Protein AF-A0A1G6P995-F1 (afdb_monomer_lite)

pLDDT: mean 89.42, std 6.7, range [61.06, 97.0]

Secondary structure (DSSP, 8-state):
---HHHHHHHHHHHHHHHHHHHTT--GGGS--HHHHH-HHHHTT--HHHHHHHHHHHHHHHHHTGGG------SS---HHHHHHHHHHHHHHHS--PPEEES-GGGSPPS-TTS-HHHHHHHHHHHHHHHHHHTT--EEE--PPPGGGTTSPP-GGGGTT-HHHHHH-SEEEEEEETT-S--TT--HHHHHHHHHHHHHHHHHHHHTT--EEEEEEEEEESSS----EEEEEETTTTEE-

Structure (mmCIF, N/CA/C/O backbone):
data_AF-A0A1G6P995-F1
#
_entry.id   AF-A0A1G6P995-F1
#
loop_
_atom_site.group_PDB
_atom_site.id
_atom_site.type_symbol
_atom_site.label_atom_id
_atom_site.label_alt_id
_atom_site.label_comp_id
_atom_site.label_asym_id
_atom_site.label_entity_id
_atom_site.label_seq_id
_atom_site.pdbx_PDB_ins_code
_atom_site.Cartn_x
_atom_site.Cartn_y
_atom_site.Cartn_z
_atom_site.occupancy
_atom_site.B_iso_or_equiv
_atom_site.auth_seq_id
_atom_site.auth_comp_id
_atom_site.auth_asym_id
_atom_site.auth_atom_id
_atom_site.pdbx_PDB_model_num
ATOM 1 N N . GLU A 1 1 ? 6.718 8.746 9.203 1.00 61.06 1 GLU A N 1
ATOM 2 C CA . GLU A 1 1 ? 5.346 8.238 9.382 1.00 61.06 1 GLU A CA 1
ATOM 3 C C . GLU A 1 1 ? 4.394 9.261 8.781 1.00 61.06 1 GLU A C 1
ATOM 5 O O . GLU A 1 1 ? 4.660 10.452 8.926 1.00 61.06 1 GLU A O 1
ATOM 10 N N . MET A 1 2 ? 3.395 8.824 8.014 1.00 76.12 2 MET A N 1
ATOM 11 C CA . MET A 1 2 ? 2.436 9.736 7.383 1.00 76.12 2 MET A CA 1
ATOM 12 C C . MET A 1 2 ? 1.332 10.106 8.371 1.00 76.12 2 MET A C 1
ATOM 14 O O . MET A 1 2 ? 0.812 9.235 9.062 1.00 76.12 2 MET A O 1
ATOM 18 N N . SER A 1 3 ? 0.939 11.380 8.396 1.00 85.06 3 SER A N 1
ATOM 19 C CA . SER A 1 3 ? -0.177 11.819 9.241 1.00 85.06 3 SER A CA 1
ATOM 20 C C . SER A 1 3 ? -1.543 11.471 8.635 1.00 85.06 3 SER A C 1
ATOM 22 O O . SER A 1 3 ? -1.685 11.287 7.425 1.00 85.06 3 SER A O 1
ATOM 24 N N . ARG A 1 4 ? -2.587 11.487 9.461 1.00 86.56 4 ARG A N 1
ATOM 25 C CA . ARG A 1 4 ? -3.998 11.348 9.106 1.00 86.56 4 ARG A CA 1
ATOM 26 C C . ARG A 1 4 ? -4.397 12.380 8.065 1.00 86.56 4 ARG A C 1
ATOM 28 O O . ARG A 1 4 ? -5.062 12.034 7.094 1.00 86.56 4 ARG A O 1
ATOM 35 N N . TYR A 1 5 ? -3.969 13.629 8.243 1.00 87.19 5 TYR A N 1
ATOM 36 C CA . TYR A 1 5 ? -4.224 14.693 7.274 1.00 87.19 5 TYR A CA 1
ATOM 37 C C . TYR A 1 5 ? -3.575 14.389 5.924 1.00 87.19 5 TYR A C 1
ATOM 39 O O . TYR A 1 5 ? -4.211 14.564 4.889 1.00 87.19 5 TYR A O 1
ATOM 47 N N . GLU A 1 6 ? -2.342 13.880 5.924 1.00 88.50 6 GLU A N 1
ATOM 48 C CA . GLU A 1 6 ? -1.651 13.495 4.693 1.00 88.50 6 GLU A CA 1
ATOM 49 C C . GLU A 1 6 ? -2.314 12.287 4.012 1.00 88.50 6 GLU A C 1
ATOM 51 O O . GLU A 1 6 ? -2.453 12.272 2.789 1.00 88.50 6 GLU A O 1
ATOM 56 N N . LEU A 1 7 ? -2.762 11.291 4.783 1.00 88.50 7 LEU A N 1
ATOM 57 C CA . LEU A 1 7 ? -3.510 10.142 4.265 1.00 88.50 7 LEU A CA 1
ATOM 58 C C . LEU A 1 7 ? -4.816 10.583 3.600 1.00 88.50 7 LEU A C 1
ATOM 60 O O . LEU A 1 7 ? -5.075 10.205 2.457 1.00 88.50 7 LEU A O 1
ATOM 64 N N . ILE A 1 8 ? -5.605 11.422 4.277 1.00 90.12 8 ILE A N 1
ATOM 65 C CA . ILE A 1 8 ? -6.860 11.958 3.734 1.00 90.12 8 ILE A CA 1
ATOM 66 C C . ILE A 1 8 ? -6.579 12.790 2.479 1.00 90.12 8 ILE A C 1
ATOM 68 O O . ILE A 1 8 ? -7.218 12.579 1.452 1.00 90.12 8 ILE A O 1
ATOM 72 N N . ALA A 1 9 ? -5.583 13.677 2.502 1.00 91.75 9 ALA A N 1
ATOM 73 C CA . ALA A 1 9 ? -5.242 14.496 1.341 1.00 91.75 9 ALA A CA 1
ATOM 74 C C . ALA A 1 9 ? -4.801 13.651 0.127 1.00 91.75 9 ALA A C 1
ATOM 76 O O . ALA A 1 9 ? -5.210 13.939 -1.002 1.00 91.75 9 ALA A O 1
ATOM 77 N N . LYS A 1 10 ? -4.056 12.553 0.335 1.00 92.06 10 LYS A N 1
ATOM 78 C CA . LYS A 1 10 ? -3.723 11.594 -0.737 1.00 92.06 10 LYS A CA 1
ATOM 79 C C . LYS A 1 10 ? -4.945 10.839 -1.255 1.00 92.06 10 LYS A C 1
ATOM 81 O O . LYS A 1 10 ? -5.025 10.609 -2.460 1.00 92.06 10 LYS A O 1
ATOM 86 N N . LEU A 1 11 ? -5.886 10.470 -0.384 1.00 91.19 11 LEU A N 1
ATOM 87 C CA . LEU A 1 11 ? -7.141 9.823 -0.783 1.00 91.19 11 LEU A CA 1
ATOM 88 C C . LEU A 1 11 ? -8.000 10.751 -1.646 1.00 91.19 11 LEU A C 1
ATOM 90 O O . LEU A 1 11 ? -8.443 10.341 -2.716 1.00 91.19 11 LEU A O 1
ATOM 94 N N . ILE A 1 12 ? -8.176 12.007 -1.229 1.00 92.88 12 ILE A N 1
ATOM 95 C CA . ILE A 1 12 ? -8.918 13.001 -2.013 1.00 92.88 12 ILE A CA 1
ATOM 96 C C . ILE A 1 12 ? -8.212 13.265 -3.345 1.00 92.88 12 ILE A C 1
ATOM 98 O O . ILE A 1 12 ? -8.854 13.213 -4.388 1.00 92.88 12 ILE A O 1
ATOM 102 N N . SER A 1 13 ? -6.890 13.454 -3.337 1.00 94.25 13 SER A N 1
ATOM 103 C CA . SER A 1 13 ? -6.076 13.592 -4.556 1.00 94.25 13 SER A CA 1
ATOM 104 C C . SER A 1 13 ? -6.327 12.445 -5.543 1.00 94.25 13 SER A C 1
ATOM 106 O O . SER A 1 13 ? -6.688 12.685 -6.699 1.00 94.25 13 SER A O 1
ATOM 108 N N . ARG A 1 14 ? -6.265 11.194 -5.067 1.00 94.25 14 ARG A N 1
ATOM 109 C CA . ARG A 1 14 ? -6.580 10.005 -5.867 1.00 94.25 14 ARG A CA 1
ATOM 110 C C . ARG A 1 14 ? -8.002 10.050 -6.421 1.00 94.25 14 ARG A C 1
ATOM 112 O O . ARG A 1 14 ? -8.177 9.844 -7.619 1.00 94.25 14 ARG A O 1
ATOM 119 N N . LYS A 1 15 ? -8.993 10.348 -5.576 1.00 93.31 15 LYS A N 1
ATOM 120 C CA . LYS A 1 15 ? -10.409 10.370 -5.965 1.00 93.31 15 LYS A CA 1
ATOM 121 C C . LYS A 1 15 ? -10.700 11.445 -7.012 1.00 93.31 15 LYS A C 1
ATOM 123 O O . LYS A 1 15 ? -11.454 11.183 -7.944 1.00 93.31 15 LYS A O 1
ATOM 128 N N . THR A 1 16 ? -10.044 12.608 -6.936 1.00 94.50 16 THR A N 1
ATOM 129 C CA . THR A 1 16 ? -10.171 13.637 -7.985 1.00 94.50 16 THR A CA 1
ATOM 130 C C . THR A 1 16 ? -9.665 13.130 -9.338 1.00 94.50 16 THR A C 1
ATOM 132 O O . THR A 1 16 ? -10.332 13.334 -10.348 1.00 94.5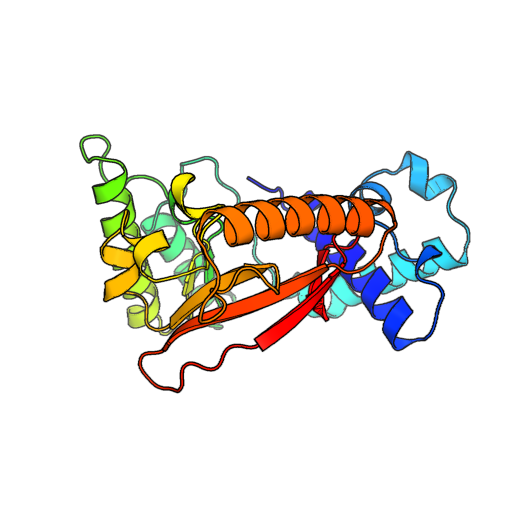0 16 THR A O 1
ATOM 135 N N . ALA A 1 17 ? -8.534 12.418 -9.370 1.00 93.44 17 ALA A N 1
ATOM 136 C CA . ALA A 1 17 ? -7.982 11.858 -10.604 1.00 93.44 17 ALA A CA 1
ATOM 137 C C . ALA A 1 17 ? -8.826 10.704 -11.160 1.00 93.44 17 ALA A C 1
ATOM 139 O O . ALA A 1 17 ? -9.097 10.669 -12.357 1.00 93.44 17 ALA A O 1
ATOM 140 N N . GLU A 1 18 ? -9.274 9.797 -10.292 1.00 93.25 18 GLU A N 1
ATOM 141 C CA . GLU A 1 18 ? -10.169 8.693 -10.646 1.00 93.25 18 GLU A CA 1
ATOM 142 C C . GLU A 1 18 ? -11.484 9.207 -11.240 1.00 93.25 18 GLU A C 1
ATOM 144 O O . GLU A 1 18 ? -11.908 8.759 -12.301 1.00 93.25 18 GLU A O 1
ATOM 149 N N . THR A 1 19 ? -12.080 10.219 -10.608 1.00 92.62 19 THR A N 1
ATOM 150 C CA . THR A 1 19 ? -13.305 10.857 -11.095 1.00 92.62 19 THR A CA 1
ATOM 151 C C . THR A 1 19 ? -13.086 11.503 -12.461 1.00 92.62 19 THR A C 1
ATOM 153 O O . THR A 1 19 ? -13.903 11.314 -13.357 1.00 92.62 19 THR A O 1
ATOM 156 N N . CYS A 1 20 ? -11.958 12.196 -12.671 1.00 92.06 20 CYS A N 1
ATOM 157 C CA . CYS A 1 20 ? -11.638 12.747 -13.987 1.00 92.06 20 CYS A CA 1
ATOM 158 C C . CYS A 1 20 ? -11.524 11.661 -15.064 1.00 92.06 20 CYS A C 1
ATOM 160 O O . CYS A 1 20 ? -12.034 11.850 -16.164 1.00 92.06 20 CYS A O 1
ATOM 162 N N . ILE A 1 21 ? -10.888 10.527 -14.755 1.00 89.44 21 ILE A N 1
ATOM 163 C CA . ILE A 1 21 ? -10.751 9.407 -15.697 1.00 89.44 21 ILE A CA 1
ATOM 164 C C . ILE A 1 21 ? -12.120 8.798 -16.016 1.00 89.44 21 ILE A C 1
ATOM 166 O O . ILE A 1 21 ? -12.438 8.603 -17.187 1.00 89.44 21 ILE A O 1
ATOM 170 N N . ASN A 1 22 ? -12.937 8.540 -14.994 1.00 90.56 22 ASN A N 1
ATOM 171 C CA . ASN A 1 22 ? -14.243 7.897 -15.146 1.00 90.56 22 ASN A CA 1
ATOM 172 C C . ASN A 1 22 ? -15.253 8.777 -15.899 1.00 90.56 22 ASN A C 1
ATOM 174 O O . ASN A 1 22 ? -16.055 8.265 -16.675 1.00 90.56 22 ASN A O 1
ATOM 178 N N . GLU A 1 23 ? -15.202 10.094 -15.698 1.00 91.31 23 GLU A N 1
ATOM 179 C CA . GLU A 1 23 ? -16.106 11.061 -16.339 1.00 91.31 23 GLU A CA 1
ATOM 180 C C . GLU A 1 23 ? -15.557 11.621 -17.665 1.00 91.31 23 GLU A C 1
ATOM 182 O O . GLU A 1 23 ? -16.206 12.450 -18.302 1.00 91.31 23 GLU A O 1
ATOM 187 N N . GLY A 1 24 ? -14.362 11.198 -18.097 1.00 87.94 24 GLY A N 1
ATOM 188 C CA . GLY A 1 24 ? -13.720 11.703 -19.317 1.00 87.94 24 GLY A CA 1
ATOM 189 C C . GLY A 1 24 ? -13.295 13.176 -19.239 1.00 87.94 24 GLY A C 1
ATOM 190 O O . GLY A 1 24 ? -13.148 13.837 -20.268 1.00 87.94 24 GLY A O 1
ATOM 191 N N . LEU A 1 25 ? -13.103 13.709 -18.029 1.00 88.62 25 LEU A N 1
ATOM 192 C CA . LEU A 1 25 ? -12.620 15.068 -17.798 1.00 88.62 25 LEU A CA 1
ATOM 193 C C . LEU A 1 25 ? -11.097 15.148 -17.964 1.00 88.62 25 LEU A C 1
ATOM 195 O O . LEU A 1 25 ? -10.360 14.175 -17.803 1.00 88.62 25 LEU A O 1
ATOM 199 N N . SER A 1 26 ? -10.594 16.355 -18.227 1.00 87.38 26 SER A N 1
ATOM 200 C CA . SER A 1 26 ? -9.149 16.582 -18.278 1.00 87.38 26 SER A CA 1
ATOM 201 C C . SER A 1 26 ? -8.500 16.364 -16.905 1.00 87.38 26 SER A C 1
ATOM 203 O O . SER A 1 26 ? -8.909 16.960 -15.905 1.00 87.38 26 SER A O 1
ATOM 205 N N . LEU A 1 27 ? -7.416 15.580 -16.867 1.00 85.62 27 LEU A N 1
ATOM 206 C CA . LEU A 1 27 ? -6.611 15.337 -15.661 1.00 85.62 27 LEU A CA 1
ATOM 207 C C . LEU A 1 27 ? -6.024 16.618 -15.044 1.00 85.62 27 LEU A C 1
ATOM 209 O O . LEU A 1 27 ? -5.626 16.600 -13.884 1.00 85.62 27 LEU A O 1
ATOM 213 N N . GLN A 1 28 ? -6.010 17.742 -15.768 1.00 86.56 28 GLN A N 1
ATOM 214 C CA . GLN A 1 28 ? -5.598 19.047 -15.230 1.00 86.56 28 GLN A CA 1
ATOM 215 C C . GLN A 1 28 ? -6.478 19.530 -14.060 1.00 86.56 28 GLN A C 1
ATOM 217 O O . GLN A 1 28 ? -6.027 20.312 -13.217 1.00 86.56 28 GLN A O 1
ATOM 222 N N . TYR A 1 29 ? -7.734 19.070 -14.009 1.00 88.69 29 TYR A N 1
ATOM 223 C CA . TYR A 1 29 ? -8.662 19.409 -12.934 1.00 88.69 29 TYR A CA 1
ATOM 224 C C . TYR A 1 29 ? -8.380 18.620 -11.653 1.00 88.69 29 TYR A C 1
ATOM 226 O O . TYR A 1 29 ? -8.660 19.117 -10.561 1.00 88.69 29 TYR A O 1
ATOM 234 N N . ALA A 1 30 ? -7.771 17.436 -11.766 1.00 91.06 30 ALA A N 1
ATOM 235 C CA . ALA A 1 30 ? -7.350 16.654 -10.614 1.00 91.06 30 ALA A CA 1
ATOM 236 C C . ALA A 1 30 ? -6.214 17.364 -9.868 1.00 91.06 30 ALA A C 1
ATOM 238 O O . ALA A 1 30 ? -5.368 18.036 -10.469 1.00 91.06 30 ALA A O 1
ATOM 239 N N . LYS A 1 31 ? -6.178 17.223 -8.541 1.00 92.75 31 LYS A N 1
ATOM 240 C CA . LYS A 1 31 ? -5.184 17.901 -7.700 1.00 92.75 31 LYS A CA 1
ATOM 241 C C . LYS A 1 31 ? -4.285 16.902 -7.010 1.00 92.75 31 LYS A C 1
ATOM 243 O O . LYS A 1 31 ? -4.741 15.902 -6.479 1.00 92.75 31 LYS A O 1
ATOM 248 N N . SER A 1 32 ? -2.989 17.206 -7.009 1.00 91.19 32 SER A N 1
ATOM 249 C CA . SER A 1 32 ? -1.999 16.439 -6.260 1.00 91.19 32 SER A CA 1
ATOM 250 C C . SER A 1 32 ? -2.206 16.601 -4.754 1.00 91.19 32 SER A C 1
ATOM 252 O O . SER A 1 32 ? -2.879 17.528 -4.305 1.00 91.19 32 SER A O 1
ATOM 254 N N . ASN A 1 33 ? -1.556 15.747 -3.958 1.00 88.62 33 ASN A N 1
ATOM 255 C CA . ASN A 1 33 ? -1.629 15.800 -2.492 1.00 88.62 33 ASN A CA 1
ATOM 256 C C . ASN A 1 33 ? -1.356 17.214 -1.941 1.00 88.62 33 ASN A C 1
ATOM 258 O O . ASN A 1 33 ? -2.135 17.743 -1.157 1.00 88.62 33 ASN A O 1
ATOM 262 N N . LEU A 1 34 ? -0.292 17.859 -2.437 1.00 87.44 34 LEU A N 1
ATOM 263 C CA . LEU A 1 34 ? 0.061 19.230 -2.059 1.00 87.44 34 LEU A CA 1
ATOM 264 C C . LEU A 1 34 ? -0.993 20.254 -2.492 1.00 87.44 34 LEU A C 1
ATOM 266 O O . LEU A 1 34 ? -1.193 21.248 -1.807 1.00 87.44 34 LEU A O 1
ATOM 270 N N . GLY A 1 35 ? -1.653 20.033 -3.632 1.00 87.88 35 GLY A N 1
ATOM 271 C CA . GLY A 1 35 ? -2.742 20.891 -4.097 1.00 87.88 35 GLY A CA 1
ATOM 272 C C . GLY A 1 35 ? -3.994 20.801 -3.224 1.00 87.88 35 GLY A C 1
ATOM 273 O O . GLY A 1 35 ? -4.684 21.799 -3.058 1.00 87.88 35 GLY A O 1
ATOM 274 N N . ILE A 1 36 ? -4.254 19.634 -2.632 1.00 89.69 36 ILE A N 1
ATOM 275 C CA . ILE A 1 36 ? -5.352 19.444 -1.677 1.00 89.69 36 ILE A CA 1
ATOM 276 C C . ILE A 1 36 ? -5.012 20.051 -0.310 1.00 89.69 36 ILE A C 1
ATOM 278 O O . ILE A 1 36 ? -5.865 20.676 0.311 1.00 89.69 36 ILE A O 1
ATOM 282 N N . SER A 1 37 ? -3.774 19.890 0.165 1.00 86.75 37 SER A N 1
ATOM 283 C CA . SER A 1 37 ? -3.382 20.340 1.507 1.00 86.75 37 SER A CA 1
ATOM 284 C C . SER A 1 37 ? -3.077 21.841 1.617 1.00 86.75 37 SER A C 1
ATOM 286 O O . SER A 1 37 ? -3.098 22.388 2.716 1.00 86.75 37 SER A O 1
ATOM 288 N N . ASP A 1 38 ? -2.733 22.511 0.513 1.00 87.06 38 ASP A N 1
ATOM 289 C CA . ASP A 1 38 ? -2.300 23.915 0.508 1.00 87.06 38 ASP A CA 1
ATOM 290 C C . ASP A 1 38 ? -3.469 24.878 0.243 1.00 87.06 38 ASP A C 1
ATOM 292 O O . ASP A 1 38 ? -3.891 25.102 -0.898 1.00 87.06 38 ASP A O 1
ATOM 296 N N . PHE A 1 39 ? -3.947 25.519 1.311 1.00 78.12 39 PHE A N 1
ATOM 297 C CA . PHE A 1 39 ? -5.038 26.495 1.257 1.00 78.12 39 PHE A CA 1
ATOM 298 C C . PHE A 1 39 ? -4.759 27.678 0.311 1.00 78.12 39 PHE A C 1
ATOM 300 O O . PHE A 1 39 ? -5.676 28.193 -0.333 1.00 78.12 39 PHE A O 1
ATOM 307 N N . THR A 1 40 ? -3.498 28.102 0.165 1.00 84.69 40 THR A N 1
ATOM 308 C CA . THR A 1 40 ? -3.156 29.249 -0.698 1.00 84.69 40 THR A CA 1
ATOM 309 C C . THR A 1 40 ? -3.368 28.941 -2.179 1.00 84.69 40 THR A C 1
ATOM 311 O O . THR A 1 40 ? -3.686 29.835 -2.970 1.00 84.69 40 THR A O 1
ATOM 314 N N . ARG A 1 41 ? -3.228 27.667 -2.566 1.00 84.06 41 ARG A N 1
ATOM 315 C CA . ARG A 1 41 ? -3.509 27.197 -3.927 1.00 84.06 41 ARG A CA 1
ATOM 316 C C . ARG A 1 41 ? -5.002 27.072 -4.162 1.00 84.06 41 ARG A C 1
ATOM 318 O O . ARG A 1 41 ? -5.461 27.481 -5.224 1.00 84.06 41 ARG A O 1
ATOM 325 N N . TYR A 1 42 ? -5.744 26.598 -3.162 1.00 84.06 42 TYR A N 1
ATOM 326 C CA . TYR A 1 42 ? -7.195 26.444 -3.244 1.00 84.06 42 TYR A CA 1
ATOM 327 C C . TYR A 1 42 ? -7.907 27.743 -3.643 1.00 84.06 42 TYR A C 1
ATOM 329 O O . TYR A 1 42 ? -8.793 27.736 -4.498 1.00 84.06 42 TYR A O 1
ATOM 337 N N . ALA A 1 43 ? -7.465 28.887 -3.108 1.00 84.81 43 ALA A N 1
ATOM 338 C CA . ALA A 1 43 ? -8.019 30.194 -3.465 1.00 84.81 43 ALA A CA 1
ATOM 339 C C . ALA A 1 43 ? -7.946 30.491 -4.978 1.00 84.81 43 ALA A C 1
ATOM 341 O O . ALA A 1 43 ? -8.875 31.082 -5.531 1.00 84.81 43 ALA A O 1
ATOM 342 N N . LYS A 1 44 ? -6.880 30.031 -5.649 1.00 90.00 44 LYS A N 1
ATOM 343 C CA . LYS A 1 44 ? -6.600 30.266 -7.076 1.00 90.00 44 LYS A CA 1
ATOM 344 C C . LYS A 1 44 ? -7.298 29.278 -8.015 1.00 90.00 44 LYS A C 1
ATOM 346 O O . LYS A 1 44 ? -7.222 29.459 -9.226 1.00 90.00 44 LYS A O 1
ATOM 351 N N . TYR A 1 45 ? -7.932 28.236 -7.482 1.00 92.12 45 TYR A N 1
ATOM 352 C CA . TYR A 1 45 ? -8.614 27.232 -8.293 1.00 92.12 45 TYR A CA 1
ATOM 353 C C . TYR A 1 45 ? -9.896 27.778 -8.918 1.00 92.12 45 TYR A C 1
ATOM 355 O O . TYR A 1 45 ? -10.598 28.608 -8.324 1.00 92.12 45 TYR A O 1
ATOM 363 N N . ASN A 1 46 ? -10.187 27.299 -10.126 1.00 92.19 46 ASN A N 1
ATOM 364 C CA . ASN A 1 46 ? -11.431 27.610 -10.821 1.00 92.19 46 ASN A CA 1
ATOM 365 C C . ASN A 1 46 ? -12.619 26.877 -10.171 1.00 92.19 46 ASN A C 1
ATOM 367 O O . ASN A 1 46 ? -12.452 26.014 -9.306 1.00 92.19 46 ASN A O 1
ATOM 371 N N . GLU A 1 47 ? -13.837 27.242 -10.565 1.00 91.31 47 GLU A N 1
ATOM 372 C CA . GLU A 1 47 ? -15.054 26.669 -9.980 1.00 91.31 47 GLU A CA 1
ATOM 373 C C . GLU A 1 47 ? -15.166 25.162 -10.222 1.00 91.31 47 GLU A C 1
ATOM 375 O O . GLU A 1 47 ? -15.523 24.426 -9.307 1.00 91.31 47 GLU A O 1
ATOM 380 N N . THR A 1 48 ? -14.786 24.675 -11.407 1.00 89.81 48 THR A N 1
ATOM 381 C CA . THR A 1 48 ? -14.799 23.240 -11.727 1.00 89.81 48 THR A CA 1
ATOM 382 C C . THR A 1 48 ? -13.887 22.444 -10.793 1.00 89.81 48 THR A C 1
ATOM 384 O O . THR A 1 48 ? -14.288 21.409 -10.268 1.00 89.81 48 THR A O 1
ATOM 387 N N . GLU A 1 49 ? -12.677 22.941 -10.540 1.00 92.19 49 GLU A N 1
ATOM 388 C CA . GLU A 1 49 ? -11.706 22.324 -9.631 1.00 92.19 49 GLU A CA 1
ATOM 389 C C . GLU A 1 49 ? -12.211 22.318 -8.187 1.00 92.19 49 GLU A C 1
ATOM 391 O O . GLU A 1 49 ? -12.127 21.295 -7.510 1.00 92.19 49 GLU A O 1
ATOM 396 N N . LYS A 1 50 ? -12.765 23.443 -7.718 1.00 92.38 50 LYS A N 1
ATOM 397 C CA . LYS A 1 50 ? -13.329 23.556 -6.366 1.00 92.38 50 LYS A CA 1
ATOM 398 C C . LYS A 1 50 ? -14.508 22.603 -6.176 1.00 92.38 50 LYS A C 1
ATOM 400 O O . LYS A 1 50 ? -14.533 21.864 -5.195 1.00 92.38 50 LYS A O 1
ATOM 405 N N . ASN A 1 51 ? -15.424 22.554 -7.142 1.00 93.00 51 ASN A N 1
ATOM 406 C CA . ASN A 1 51 ? -16.577 21.655 -7.114 1.00 93.00 51 ASN A CA 1
ATOM 407 C C . ASN A 1 51 ? -16.149 20.183 -7.131 1.00 93.00 51 ASN A C 1
ATOM 409 O O . ASN A 1 51 ? -16.699 19.379 -6.383 1.00 93.00 51 ASN A O 1
ATOM 413 N N . LEU A 1 52 ? -15.131 19.830 -7.926 1.00 93.62 52 LEU A N 1
ATOM 414 C CA . LEU A 1 52 ? -14.588 18.471 -7.958 1.00 93.62 52 LEU A CA 1
ATOM 415 C C . LEU A 1 52 ? -14.013 18.058 -6.598 1.00 93.62 52 LEU A C 1
ATOM 417 O O . LEU A 1 52 ? -14.299 16.956 -6.129 1.00 93.62 52 LEU A O 1
ATOM 421 N N . ILE A 1 53 ? -13.222 18.930 -5.963 1.00 92.81 53 ILE A N 1
ATOM 422 C CA . ILE A 1 53 ? -12.637 18.670 -4.640 1.00 92.81 53 ILE A CA 1
ATOM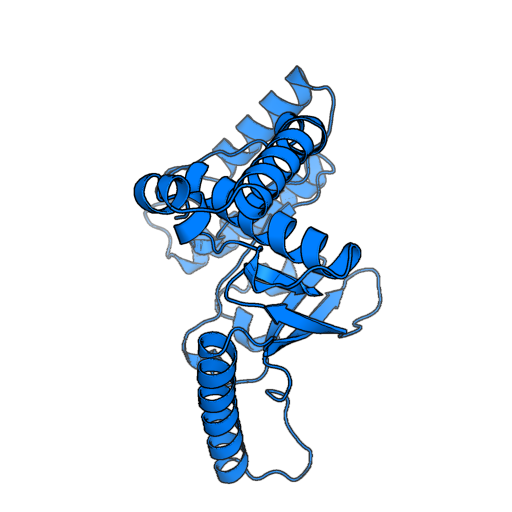 423 C C . ILE A 1 53 ? -13.741 18.499 -3.595 1.00 92.81 53 ILE A C 1
ATOM 425 O O . ILE A 1 53 ? -13.710 17.522 -2.850 1.00 92.81 53 ILE A O 1
ATOM 429 N N . MET A 1 54 ? -14.713 19.415 -3.563 1.00 92.06 54 MET A N 1
ATOM 430 C CA . MET A 1 54 ? -15.830 19.369 -2.616 1.00 92.06 54 MET A CA 1
ATOM 431 C C . MET A 1 54 ? -16.642 18.086 -2.768 1.00 92.06 54 MET A C 1
ATOM 433 O O . MET A 1 54 ? -16.832 17.376 -1.786 1.00 92.06 54 MET A O 1
ATOM 437 N N . ARG A 1 55 ? -17.008 17.721 -4.002 1.00 93.06 55 ARG A N 1
ATOM 438 C CA . ARG A 1 55 ? -17.700 16.460 -4.288 1.00 93.06 55 ARG A CA 1
ATOM 439 C C . ARG A 1 55 ? -16.897 15.251 -3.807 1.00 93.06 55 ARG A C 1
ATOM 441 O O . ARG A 1 55 ? -17.428 14.400 -3.108 1.00 93.06 55 ARG A O 1
ATOM 448 N N . CYS A 1 56 ? -15.599 15.191 -4.117 1.00 92.44 56 CYS A N 1
ATOM 449 C CA . CYS A 1 56 ? -14.749 14.082 -3.669 1.00 92.44 56 CYS A CA 1
ATOM 450 C C . CYS A 1 56 ? -14.646 14.005 -2.137 1.00 92.44 56 CYS A C 1
ATOM 452 O O . CYS A 1 56 ? -14.542 12.907 -1.587 1.00 92.44 56 CYS A O 1
ATOM 454 N N . PHE A 1 57 ? -14.651 15.156 -1.458 1.00 91.31 57 PHE A N 1
ATOM 455 C CA . PHE A 1 57 ? -14.618 15.245 -0.001 1.00 91.31 57 PHE A CA 1
ATOM 456 C C . PHE A 1 57 ? -15.934 14.783 0.629 1.00 91.31 57 PHE A C 1
ATOM 458 O O . PHE A 1 57 ? -15.907 13.979 1.559 1.00 91.31 57 PHE A O 1
ATOM 465 N N . GLU A 1 58 ? -17.071 15.228 0.096 1.00 91.44 58 GLU A N 1
ATOM 466 C CA . GLU A 1 58 ? -18.403 14.782 0.514 1.00 91.44 58 GLU A CA 1
ATOM 467 C C . GLU A 1 58 ? -18.572 13.278 0.295 1.00 91.44 58 GLU A C 1
ATOM 469 O O . GLU A 1 58 ? -18.943 12.556 1.220 1.00 91.44 58 GLU A O 1
ATOM 474 N N . ASP A 1 59 ? -18.195 12.770 -0.880 1.00 90.19 59 ASP A N 1
ATOM 475 C CA . ASP A 1 59 ? -18.257 11.339 -1.166 1.00 90.19 59 ASP A CA 1
ATOM 476 C C . ASP A 1 59 ? -17.349 10.530 -0.230 1.00 90.19 59 ASP A C 1
ATOM 478 O O . ASP A 1 59 ? -17.678 9.407 0.142 1.00 90.19 59 ASP A O 1
ATOM 482 N N . PHE A 1 60 ? -16.173 11.057 0.129 1.00 89.12 60 PHE A N 1
ATOM 483 C CA . PHE A 1 60 ? -15.298 10.417 1.113 1.00 89.12 60 PHE A CA 1
ATOM 484 C C . PHE A 1 60 ? -15.944 10.394 2.504 1.00 89.12 60 PHE A C 1
ATOM 486 O O . PHE A 1 60 ? -15.951 9.342 3.146 1.00 89.12 60 PHE A O 1
ATOM 493 N N . GLY A 1 61 ? -16.507 11.524 2.941 1.00 88.88 61 GLY A N 1
ATOM 494 C CA . GLY A 1 61 ? -17.216 11.650 4.213 1.00 88.88 61 GLY A CA 1
ATOM 495 C C . GLY A 1 61 ? -18.377 10.667 4.333 1.00 88.88 61 GLY A C 1
ATOM 496 O O . GLY A 1 61 ? -18.483 9.971 5.336 1.00 88.88 61 GLY A O 1
ATOM 497 N N . ASN A 1 62 ? -19.179 10.553 3.275 1.00 87.19 62 ASN A N 1
ATOM 498 C CA . ASN A 1 62 ? -20.389 9.734 3.261 1.00 87.19 62 ASN A CA 1
ATOM 499 C C . ASN A 1 62 ? -20.124 8.227 3.113 1.00 87.19 62 ASN A C 1
ATOM 501 O O . ASN A 1 62 ? -20.969 7.433 3.508 1.00 87.19 62 ASN A O 1
ATOM 505 N N . GLN A 1 63 ? -19.009 7.815 2.495 1.00 84.62 63 GLN A N 1
ATOM 506 C CA . GLN A 1 63 ? -18.791 6.403 2.129 1.00 84.62 63 GLN A CA 1
ATOM 507 C C . GLN A 1 63 ? -17.645 5.725 2.883 1.00 84.62 63 GLN A C 1
ATOM 509 O O . GLN A 1 63 ? -17.697 4.522 3.117 1.00 84.62 63 GLN A O 1
ATOM 514 N N . ALA A 1 64 ? -16.572 6.453 3.198 1.00 83.12 64 ALA A N 1
ATOM 515 C CA . ALA A 1 64 ? -15.319 5.846 3.652 1.00 83.12 64 ALA A CA 1
ATOM 516 C C . ALA A 1 64 ? -14.870 6.338 5.030 1.00 83.12 64 ALA A C 1
ATOM 518 O O . ALA A 1 64 ? -14.217 5.588 5.756 1.00 83.12 64 ALA A O 1
ATOM 519 N N . ALA A 1 65 ? -15.202 7.578 5.400 1.00 85.88 65 ALA A N 1
ATOM 520 C CA . ALA A 1 65 ? -14.714 8.181 6.635 1.00 85.88 65 ALA A CA 1
ATOM 521 C C . ALA A 1 65 ? -15.187 7.430 7.891 1.00 85.88 65 ALA A C 1
ATOM 523 O O . ALA A 1 65 ? -14.397 7.253 8.816 1.00 85.88 65 ALA A O 1
ATOM 524 N N . GLU A 1 66 ? -16.430 6.939 7.906 1.00 86.25 66 GLU A N 1
ATOM 525 C CA . GLU A 1 66 ? -17.003 6.215 9.053 1.00 86.25 66 GLU A CA 1
ATOM 526 C C . GLU A 1 66 ? -16.309 4.875 9.334 1.00 86.25 66 GLU A C 1
ATOM 528 O O . GLU A 1 66 ? -16.233 4.437 10.482 1.00 86.25 66 GLU A O 1
ATOM 533 N N . HIS A 1 67 ? -15.737 4.252 8.302 1.00 88.81 67 HIS A N 1
ATOM 534 C CA . HIS A 1 67 ? -15.062 2.957 8.403 1.00 88.81 67 HIS A CA 1
ATOM 535 C C . HIS A 1 67 ? -13.532 3.079 8.520 1.00 88.81 67 HIS A C 1
ATOM 537 O O . HIS A 1 67 ? -12.833 2.066 8.605 1.00 88.81 67 HIS A O 1
ATOM 543 N N . LEU A 1 68 ? -12.983 4.301 8.535 1.00 91.00 68 LEU A N 1
ATOM 544 C CA . LEU A 1 68 ? -11.541 4.545 8.566 1.00 91.00 68 LEU A CA 1
ATOM 545 C C . LEU A 1 68 ? -11.056 4.956 9.963 1.00 91.00 68 LEU A C 1
ATOM 547 O O . LEU A 1 68 ? -11.208 6.096 10.400 1.00 91.00 68 LEU A O 1
ATOM 551 N N . PHE A 1 69 ? -10.358 4.041 10.635 1.00 91.06 69 PHE A N 1
ATOM 552 C CA . PHE A 1 69 ? -9.787 4.269 11.963 1.00 91.06 69 PHE A CA 1
ATOM 553 C C . PHE A 1 69 ? -8.262 4.361 11.884 1.00 91.06 69 PHE A C 1
ATOM 555 O O . PHE A 1 69 ? -7.584 3.371 11.630 1.00 91.06 69 PHE A O 1
ATOM 562 N N . ILE A 1 70 ? -7.711 5.554 12.133 1.00 90.88 70 ILE A N 1
ATOM 563 C CA . ILE A 1 70 ? -6.263 5.805 12.059 1.00 90.88 70 ILE A CA 1
ATOM 564 C C . ILE A 1 70 ? -5.689 6.019 13.462 1.00 90.88 70 ILE A C 1
ATOM 566 O O . ILE A 1 70 ? -6.080 6.957 14.171 1.00 90.88 70 ILE A O 1
ATOM 570 N N . LYS A 1 71 ? -4.732 5.164 13.834 1.00 88.88 71 LYS A N 1
ATOM 571 C CA . LYS A 1 71 ? -3.886 5.289 15.026 1.00 88.88 71 LYS A CA 1
ATOM 572 C C . LYS A 1 71 ? -2.473 5.648 14.578 1.00 88.88 71 LYS A C 1
ATOM 574 O O . LYS A 1 71 ? -1.865 4.889 13.838 1.00 88.88 71 LYS A O 1
ATOM 579 N N . GLU A 1 72 ? -1.993 6.803 15.015 1.00 86.19 72 GLU A N 1
ATOM 580 C CA . GLU A 1 72 ? -0.643 7.298 14.731 1.00 86.19 72 GLU A CA 1
ATOM 581 C C . GLU A 1 72 ? 0.219 7.089 15.974 1.00 86.19 72 GLU A C 1
ATOM 583 O O . GLU A 1 72 ? -0.262 7.323 17.091 1.00 86.19 72 GLU A O 1
ATOM 588 N N . GLY A 1 73 ? 1.471 6.669 15.806 1.00 73.44 73 GLY A N 1
ATOM 589 C CA . GLY A 1 73 ? 2.352 6.478 16.947 1.00 73.44 73 GLY A CA 1
ATOM 590 C C . GLY A 1 73 ? 3.808 6.302 16.557 1.00 73.44 73 GLY A C 1
ATOM 591 O O . GLY A 1 73 ? 4.195 5.312 15.944 1.00 73.44 73 GLY A O 1
ATOM 592 N N . ILE A 1 74 ? 4.640 7.237 17.012 1.00 66.81 74 ILE A N 1
ATOM 593 C CA . ILE A 1 74 ? 6.075 7.231 16.742 1.00 66.81 74 ILE A CA 1
ATOM 594 C C . ILE A 1 74 ? 6.748 6.217 17.676 1.00 66.81 74 ILE A C 1
ATOM 596 O O . ILE A 1 74 ? 7.112 6.540 18.807 1.00 66.81 74 ILE A O 1
ATOM 600 N N . GLY A 1 75 ? 6.898 4.976 17.205 1.00 66.25 75 GLY A N 1
ATOM 601 C CA . GLY A 1 75 ? 7.686 3.927 17.869 1.00 66.25 75 GLY A CA 1
ATOM 602 C C . GLY A 1 75 ? 7.115 3.399 19.192 1.00 66.25 75 GLY A C 1
ATOM 603 O O . GLY A 1 75 ? 7.802 2.669 19.901 1.00 66.25 75 GLY A O 1
ATOM 604 N N . ASN A 1 76 ? 5.875 3.755 19.536 1.00 77.69 76 ASN A N 1
ATOM 605 C CA . ASN A 1 76 ? 5.197 3.347 20.770 1.00 77.69 76 ASN A CA 1
ATOM 606 C C . ASN A 1 76 ? 4.006 2.404 20.542 1.00 77.69 76 ASN A C 1
ATOM 608 O O . ASN A 1 76 ? 3.385 1.975 21.510 1.00 77.69 76 ASN A O 1
ATOM 612 N N . ILE A 1 77 ? 3.670 2.093 19.288 1.00 86.00 77 ILE A N 1
ATOM 613 C CA . ILE A 1 77 ? 2.611 1.137 18.958 1.00 86.00 77 ILE A CA 1
ATOM 614 C C . ILE A 1 77 ? 3.253 -0.227 18.711 1.00 86.00 77 ILE A C 1
ATOM 616 O O . ILE A 1 77 ? 3.885 -0.454 17.677 1.00 86.00 77 ILE A O 1
ATOM 620 N N . GLY A 1 78 ? 3.100 -1.127 19.677 1.00 90.56 78 GLY A N 1
ATOM 621 C CA . GLY A 1 78 ? 3.436 -2.537 19.566 1.00 90.56 78 GLY A CA 1
ATOM 622 C C . GLY A 1 78 ? 2.221 -3.389 19.202 1.00 90.56 78 GLY A C 1
ATOM 623 O O . GLY A 1 78 ? 1.111 -2.909 18.954 1.00 90.56 78 GLY A O 1
ATOM 624 N N . THR A 1 79 ? 2.431 -4.701 19.166 1.00 91.81 79 THR A N 1
ATOM 625 C CA . THR A 1 79 ? 1.379 -5.671 18.835 1.00 91.81 79 THR A CA 1
ATOM 626 C C . THR A 1 79 ? 0.288 -5.748 19.904 1.00 91.81 79 THR A C 1
ATOM 628 O O . THR A 1 79 ? -0.873 -5.981 19.566 1.00 91.81 79 THR A O 1
ATOM 631 N N . GLU A 1 80 ? 0.611 -5.468 21.168 1.00 92.19 80 GLU A N 1
ATOM 632 C CA . GLU A 1 80 ? -0.375 -5.383 22.252 1.00 92.19 80 GLU A CA 1
ATOM 633 C C . GLU A 1 80 ? -1.287 -4.158 22.106 1.00 92.19 80 GLU A C 1
ATOM 635 O O . GLU A 1 80 ? -2.504 -4.272 22.268 1.00 92.19 80 GLU A O 1
ATOM 640 N N . GLU A 1 81 ? -0.748 -2.997 21.726 1.00 93.06 81 GLU A N 1
ATOM 641 C CA . GLU A 1 81 ? -1.546 -1.800 21.446 1.00 93.06 81 GLU A CA 1
ATOM 642 C C . GLU A 1 81 ? -2.476 -2.018 20.249 1.00 93.06 81 GLU A C 1
ATOM 644 O O . GLU A 1 81 ? -3.644 -1.623 20.299 1.00 93.06 81 GLU A O 1
ATOM 649 N N . ILE A 1 82 ? -1.989 -2.693 19.199 1.00 94.12 82 ILE A N 1
ATOM 650 C CA . ILE A 1 82 ? -2.804 -3.086 18.039 1.00 94.12 82 ILE A CA 1
ATOM 651 C C . ILE A 1 82 ? -3.944 -4.006 18.485 1.00 94.12 82 ILE A C 1
ATOM 653 O O . ILE A 1 82 ? -5.103 -3.766 18.141 1.00 94.12 82 ILE A O 1
ATOM 657 N N . LYS A 1 83 ? -3.642 -5.029 19.292 1.00 95.25 83 LYS A N 1
ATOM 658 C CA . LYS A 1 83 ? -4.643 -5.960 19.827 1.00 95.25 83 LYS A CA 1
ATOM 659 C C . LYS A 1 83 ? -5.683 -5.244 20.686 1.00 95.25 83 LYS A C 1
ATOM 661 O O . LYS A 1 83 ? -6.876 -5.495 20.537 1.00 95.25 83 LYS A O 1
ATOM 666 N N . LYS A 1 84 ? -5.256 -4.326 21.554 1.00 95.12 84 LYS A N 1
ATOM 667 C CA . LYS A 1 84 ? -6.165 -3.522 22.377 1.00 95.12 84 LYS A CA 1
ATOM 668 C C . LYS A 1 84 ? -7.078 -2.654 21.512 1.00 95.12 84 LYS A C 1
ATOM 670 O O . LYS A 1 84 ? -8.285 -2.650 21.724 1.00 95.12 84 LYS A O 1
ATOM 675 N N . ALA A 1 85 ? -6.521 -1.970 20.511 1.00 94.88 85 ALA A N 1
ATOM 676 C CA . ALA A 1 85 ? -7.298 -1.149 19.587 1.00 94.88 85 ALA A CA 1
ATOM 677 C C . ALA A 1 85 ? -8.319 -1.976 18.786 1.00 94.88 85 ALA A C 1
ATOM 679 O O . ALA A 1 85 ? -9.439 -1.515 18.578 1.00 94.88 85 ALA A O 1
ATOM 680 N N . LEU A 1 86 ? -7.952 -3.196 18.382 1.00 95.69 86 LEU A N 1
ATOM 681 C CA . LEU A 1 86 ? -8.848 -4.145 17.723 1.00 95.69 86 LEU A CA 1
ATOM 682 C C . LEU A 1 86 ? -10.013 -4.555 18.632 1.00 95.69 86 LEU A C 1
ATOM 684 O O . LEU A 1 86 ? -11.165 -4.470 18.216 1.00 95.69 86 LEU A O 1
ATOM 688 N N . VAL A 1 87 ? -9.725 -4.971 19.868 1.00 96.44 87 VAL A N 1
ATOM 689 C CA . VAL A 1 87 ? -10.755 -5.368 20.842 1.00 96.44 87 VAL A CA 1
ATOM 690 C C . VAL A 1 87 ? -11.695 -4.203 21.139 1.00 96.44 87 VAL A C 1
ATOM 692 O O . VAL A 1 87 ? -12.912 -4.369 21.107 1.00 96.44 87 VAL A O 1
ATOM 695 N N . ASP A 1 88 ? -11.145 -3.010 21.370 1.00 95.62 88 ASP A N 1
ATOM 696 C CA . ASP A 1 88 ? -11.933 -1.800 21.600 1.00 95.62 88 ASP A CA 1
ATOM 697 C C . ASP A 1 88 ? -12.823 -1.461 20.395 1.00 95.62 88 ASP A C 1
ATOM 699 O O . ASP A 1 88 ? -13.954 -1.015 20.585 1.00 95.62 88 ASP A O 1
ATOM 703 N N . HIS A 1 89 ? -12.335 -1.666 19.167 1.00 95.38 89 HIS A N 1
ATOM 704 C CA . HIS A 1 89 ? -13.125 -1.468 17.953 1.00 95.38 89 HIS A CA 1
ATOM 705 C C . HIS A 1 89 ? -14.278 -2.473 17.882 1.00 95.38 89 HIS A C 1
ATOM 707 O O . HIS A 1 89 ? -15.426 -2.043 17.837 1.00 95.38 89 HIS A O 1
ATOM 713 N N . ILE A 1 90 ? -13.992 -3.778 17.971 1.00 95.69 90 ILE A N 1
ATOM 714 C CA . ILE A 1 90 ? -15.010 -4.840 17.910 1.00 95.69 90 ILE A CA 1
ATOM 715 C C . ILE A 1 90 ? -16.087 -4.614 18.975 1.00 95.69 90 ILE A C 1
ATOM 717 O O . ILE A 1 90 ? -17.272 -4.705 18.681 1.00 95.69 90 ILE A O 1
ATOM 721 N N . ASN A 1 91 ? -15.705 -4.247 20.199 1.00 96.19 91 ASN A N 1
ATOM 722 C CA . ASN A 1 91 ? -16.667 -3.997 21.275 1.00 96.19 91 ASN A CA 1
ATOM 723 C C . ASN A 1 91 ? -17.576 -2.786 21.016 1.00 96.19 91 ASN A C 1
ATOM 725 O O . ASN A 1 91 ? -18.680 -2.727 21.552 1.00 96.19 91 ASN A O 1
ATOM 729 N N . ARG A 1 92 ? -17.112 -1.795 20.246 1.00 94.56 92 ARG A N 1
ATOM 730 C CA . ARG A 1 92 ? -17.864 -0.562 19.959 1.00 94.56 92 ARG A CA 1
ATOM 731 C C . ARG A 1 92 ? -18.715 -0.665 18.703 1.00 94.56 92 ARG A C 1
ATOM 733 O O . ARG A 1 92 ? -19.795 -0.087 18.676 1.00 94.56 92 ARG A O 1
ATOM 740 N N . THR A 1 93 ? -18.214 -1.338 17.672 1.00 93.50 93 THR A N 1
ATOM 741 C CA . THR A 1 93 ? -18.861 -1.414 16.354 1.00 93.50 93 THR A CA 1
ATOM 742 C C . THR A 1 93 ? -19.580 -2.738 16.136 1.00 93.50 93 THR A C 1
ATOM 744 O O . THR A 1 93 ? -20.467 -2.809 15.296 1.00 93.50 93 THR A O 1
ATOM 747 N N . ASN A 1 94 ? -19.229 -3.777 16.900 1.00 93.69 94 ASN A N 1
ATOM 748 C CA . ASN A 1 94 ? -19.623 -5.164 16.659 1.00 93.69 94 ASN A CA 1
ATOM 749 C C . ASN A 1 94 ? -19.180 -5.689 15.276 1.00 93.69 94 ASN A C 1
ATOM 751 O O . ASN A 1 94 ? -19.740 -6.656 14.763 1.00 93.69 94 ASN A O 1
ATOM 755 N N . GLU A 1 95 ? -18.156 -5.065 14.682 1.00 93.31 95 GLU A N 1
ATOM 756 C CA . GLU A 1 95 ? -17.591 -5.423 13.381 1.00 93.31 95 GLU A CA 1
ATOM 757 C C . GLU A 1 95 ? -16.120 -5.833 13.506 1.00 93.31 95 GLU A C 1
ATOM 759 O O . GLU A 1 95 ? -15.371 -5.321 14.341 1.00 93.31 95 GLU A O 1
ATOM 764 N N . THR A 1 96 ? -15.689 -6.770 12.658 1.00 94.44 96 THR A N 1
ATOM 765 C CA . THR A 1 96 ? -14.284 -7.189 12.567 1.00 94.44 96 THR A CA 1
ATOM 766 C C . THR A 1 96 ? -13.577 -6.384 11.472 1.00 94.44 96 THR A C 1
ATOM 768 O O . THR A 1 96 ? -13.910 -6.551 10.298 1.00 94.44 96 THR A O 1
ATOM 771 N N . PRO A 1 97 ? -12.596 -5.530 11.811 1.00 95.69 97 PRO A N 1
ATOM 772 C CA . PRO A 1 97 ? -11.945 -4.666 10.836 1.00 95.69 97 PRO A CA 1
ATOM 773 C C . PRO A 1 97 ? -10.875 -5.421 10.038 1.00 95.69 97 PRO A C 1
ATOM 775 O O . PRO A 1 97 ? -10.458 -6.522 10.403 1.00 95.69 97 PRO A O 1
ATOM 778 N N . VAL A 1 98 ? -10.369 -4.783 8.981 1.00 97.00 98 VAL A N 1
ATOM 779 C CA . VAL A 1 98 ? -9.080 -5.124 8.359 1.00 97.00 98 VAL A CA 1
ATOM 780 C C . VAL A 1 98 ? -7.997 -4.257 8.994 1.00 97.00 98 VAL A C 1
ATOM 782 O O . VAL A 1 98 ? -8.150 -3.039 9.084 1.00 97.00 98 VAL A O 1
ATOM 785 N N . ILE A 1 99 ? -6.890 -4.867 9.414 1.00 96.00 99 ILE A N 1
ATOM 786 C CA . ILE A 1 99 ? -5.767 -4.153 10.030 1.00 96.00 99 ILE A CA 1
ATOM 787 C C . ILE A 1 99 ? -4.697 -3.887 8.974 1.00 96.00 99 ILE A C 1
ATOM 789 O O . ILE A 1 99 ? -4.209 -4.819 8.336 1.00 96.00 99 ILE A O 1
ATOM 793 N N . ILE A 1 100 ? -4.288 -2.626 8.830 1.00 94.88 100 ILE A N 1
ATOM 794 C CA . ILE A 1 100 ? -3.155 -2.218 7.991 1.00 94.88 100 ILE A CA 1
ATOM 795 C C . ILE A 1 100 ? -2.058 -1.653 8.894 1.00 94.88 100 ILE A C 1
ATOM 797 O O . ILE A 1 100 ? -2.309 -0.738 9.674 1.00 94.88 100 ILE A O 1
ATOM 801 N N . VAL A 1 101 ? -0.845 -2.196 8.783 1.00 92.25 101 VAL A N 1
ATOM 802 C CA . VAL A 1 101 ? 0.337 -1.758 9.539 1.00 92.25 101 VAL A CA 1
ATOM 803 C C . VAL A 1 101 ? 1.338 -1.118 8.578 1.00 92.25 101 VAL A C 1
ATOM 805 O O . VAL A 1 101 ? 1.926 -1.812 7.746 1.00 92.25 101 VAL A O 1
ATOM 808 N N . ASP A 1 102 ? 1.540 0.193 8.707 1.00 89.31 102 ASP A N 1
ATOM 809 C CA . ASP A 1 102 ? 2.484 0.993 7.916 1.00 89.31 102 ASP A CA 1
ATOM 810 C C . ASP A 1 102 ? 3.566 1.605 8.830 1.00 89.31 102 ASP A C 1
ATOM 812 O O . ASP A 1 102 ? 3.314 2.588 9.518 1.00 89.31 102 ASP A O 1
ATOM 816 N N . TYR A 1 103 ? 4.772 1.044 8.936 1.00 82.94 103 TYR A N 1
ATOM 817 C CA . TYR A 1 103 ? 5.269 -0.200 8.335 1.00 82.94 103 TYR A CA 1
ATOM 818 C C . TYR A 1 103 ? 5.852 -1.137 9.402 1.00 82.94 103 TYR A C 1
ATOM 820 O O . TYR A 1 103 ? 6.246 -0.708 10.486 1.00 82.94 103 TYR A O 1
ATOM 828 N N . ALA A 1 104 ? 5.909 -2.438 9.096 1.00 83.94 104 ALA A N 1
ATOM 829 C CA . ALA A 1 104 ? 6.195 -3.527 10.034 1.00 83.94 104 ALA A CA 1
ATOM 830 C C . ALA A 1 104 ? 7.488 -3.342 10.844 1.00 83.94 104 ALA A C 1
ATOM 832 O O . ALA A 1 104 ? 7.544 -3.733 12.007 1.00 83.94 104 ALA A O 1
ATOM 833 N N . GLN A 1 105 ? 8.517 -2.733 10.248 1.00 80.31 105 GLN A N 1
ATOM 834 C CA . GLN A 1 105 ? 9.792 -2.477 10.919 1.00 80.31 105 GLN A CA 1
ATOM 835 C C . GLN A 1 105 ? 9.744 -1.368 11.994 1.00 80.31 105 GLN A C 1
ATOM 837 O O . GLN A 1 105 ? 10.677 -1.292 12.784 1.00 80.31 105 GLN A O 1
ATOM 842 N N . ILE A 1 106 ? 8.707 -0.514 12.041 1.00 75.88 106 ILE A N 1
ATOM 843 C CA . ILE A 1 106 ? 8.546 0.525 13.089 1.00 75.88 106 ILE A CA 1
ATOM 844 C C . ILE A 1 106 ? 7.676 0.035 14.260 1.00 75.88 106 ILE A C 1
ATOM 846 O O . ILE A 1 106 ? 7.634 0.682 15.306 1.00 75.88 106 ILE A O 1
ATOM 850 N N . VAL A 1 107 ? 7.010 -1.119 14.131 1.00 77.19 107 VAL A N 1
ATOM 851 C CA . VAL A 1 107 ? 6.218 -1.684 15.235 1.00 77.19 107 VAL A CA 1
ATOM 852 C C . VAL A 1 107 ? 7.114 -1.839 16.461 1.00 77.19 107 VAL A C 1
ATOM 854 O O . VAL A 1 107 ? 8.198 -2.421 16.368 1.00 77.19 107 VAL A O 1
ATOM 857 N N . ALA A 1 108 ? 6.662 -1.295 17.593 1.00 77.81 108 ALA A N 1
ATOM 858 C CA . ALA A 1 108 ? 7.483 -1.156 18.786 1.00 77.81 108 ALA A CA 1
ATOM 859 C C . ALA A 1 108 ? 8.086 -2.503 19.210 1.00 77.81 108 ALA A C 1
ATOM 861 O O . ALA A 1 108 ? 7.439 -3.554 19.151 1.00 77.81 108 ALA A O 1
ATOM 862 N N . ALA A 1 109 ? 9.352 -2.464 19.622 1.00 78.81 109 ALA A N 1
ATOM 863 C CA . ALA A 1 109 ? 10.061 -3.633 20.109 1.00 78.81 109 ALA A CA 1
ATOM 864 C C . ALA A 1 109 ? 9.444 -4.121 21.424 1.00 78.81 109 ALA A C 1
ATOM 866 O O . ALA A 1 109 ? 9.285 -3.352 22.370 1.00 78.81 109 ALA A O 1
ATOM 867 N N . ALA A 1 110 ? 9.159 -5.419 21.508 1.00 72.00 110 ALA A N 1
ATOM 868 C CA . ALA A 1 110 ? 8.687 -6.021 22.752 1.00 72.00 110 ALA A CA 1
ATOM 869 C C . ALA A 1 110 ? 9.809 -6.168 23.799 1.00 72.00 110 ALA A C 1
ATOM 871 O O . ALA A 1 110 ? 9.520 -6.324 24.983 1.00 72.00 110 ALA A O 1
ATOM 872 N N . ASP A 1 111 ? 11.075 -6.170 23.369 1.00 79.69 111 ASP A N 1
ATOM 873 C CA . ASP A 1 111 ? 12.247 -6.242 24.241 1.00 79.69 111 ASP A CA 1
ATOM 874 C C . ASP A 1 111 ? 13.380 -5.363 23.689 1.00 79.69 111 ASP A C 1
ATOM 876 O O . ASP A 1 111 ? 13.892 -5.589 22.590 1.00 79.69 111 ASP A O 1
ATOM 880 N N . SER A 1 112 ? 13.800 -4.367 24.473 1.00 77.00 112 SER A N 1
ATOM 881 C CA . SER A 1 112 ? 14.871 -3.431 24.110 1.00 77.00 112 SER A CA 1
ATOM 882 C C . SER A 1 112 ? 16.263 -4.068 24.075 1.00 77.00 112 SER A C 1
ATOM 884 O O . SER A 1 112 ? 17.197 -3.458 23.558 1.00 77.00 112 SER A O 1
ATOM 886 N N . ARG A 1 113 ? 16.421 -5.285 24.613 1.00 84.38 113 ARG A N 1
ATOM 887 C CA . ARG A 1 113 ? 17.675 -6.055 24.558 1.00 84.38 113 ARG A CA 1
ATOM 888 C C . ARG A 1 113 ? 17.769 -6.958 23.330 1.00 84.38 113 ARG A C 1
ATOM 890 O O . ARG A 1 113 ? 18.847 -7.472 23.039 1.00 84.38 113 ARG A O 1
ATOM 897 N N . SER A 1 114 ? 16.653 -7.175 22.638 1.00 83.94 114 SER A N 1
ATOM 898 C CA . SER A 1 114 ? 16.599 -7.982 21.423 1.00 83.94 114 SER A CA 1
ATOM 899 C C . SER A 1 114 ? 17.078 -7.176 20.215 1.00 83.94 114 SER A C 1
ATOM 901 O O . SER A 1 114 ? 16.904 -5.962 20.146 1.00 83.94 114 SER A O 1
ATOM 903 N N . THR A 1 115 ? 17.680 -7.856 19.240 1.00 85.06 115 THR A N 1
ATOM 904 C CA . THR A 1 115 ? 18.067 -7.220 17.969 1.00 85.06 115 THR A CA 1
ATOM 905 C C . THR A 1 115 ? 16.831 -6.784 17.177 1.00 85.06 115 THR A C 1
ATOM 907 O O . THR A 1 115 ? 15.774 -7.409 17.285 1.00 85.06 115 THR A O 1
ATOM 910 N N . ASP A 1 116 ? 16.966 -5.777 16.310 1.00 81.44 116 ASP A N 1
ATOM 911 C CA . ASP A 1 116 ? 15.872 -5.305 15.441 1.00 81.44 116 ASP A CA 1
ATOM 912 C C . ASP A 1 116 ? 15.239 -6.444 14.633 1.00 81.44 116 ASP A C 1
ATOM 914 O O . ASP A 1 116 ? 14.019 -6.536 14.516 1.00 81.44 116 ASP A O 1
ATOM 918 N N . LYS A 1 117 ? 16.063 -7.383 14.152 1.00 83.06 117 LYS A N 1
ATOM 919 C CA . LYS A 1 117 ? 15.600 -8.585 13.452 1.00 83.06 117 LYS A CA 1
ATOM 920 C C . LYS A 1 117 ? 14.736 -9.484 14.338 1.00 83.06 117 LYS A C 1
ATOM 922 O O . LYS A 1 117 ? 13.685 -9.938 13.899 1.00 83.06 117 LYS A O 1
ATOM 927 N N . GLN A 1 118 ? 15.165 -9.751 15.572 1.00 86.12 118 GLN A N 1
ATOM 928 C CA . GLN A 1 118 ? 14.390 -10.571 16.510 1.00 86.12 118 GLN A CA 1
ATOM 929 C C . GLN A 1 118 ? 13.069 -9.894 16.886 1.00 86.12 118 GLN A C 1
ATOM 931 O O . GLN A 1 118 ? 12.038 -10.563 16.950 1.00 86.12 118 GLN A O 1
ATOM 936 N N . ASN A 1 119 ? 13.092 -8.575 17.090 1.00 85.88 119 ASN A N 1
ATOM 937 C CA . ASN A 1 119 ? 11.894 -7.787 17.363 1.00 85.88 119 ASN A CA 1
ATOM 938 C C . ASN A 1 119 ? 10.920 -7.821 16.181 1.00 85.88 119 ASN A C 1
ATOM 940 O O . ASN A 1 119 ? 9.738 -8.104 16.367 1.00 85.88 119 ASN A O 1
ATOM 944 N N . MET A 1 120 ? 11.422 -7.634 14.961 1.00 85.88 120 MET A N 1
ATOM 945 C CA . MET A 1 120 ? 10.627 -7.743 13.742 1.00 85.88 120 MET A CA 1
ATOM 946 C C . MET A 1 120 ? 10.024 -9.144 13.580 1.00 85.88 120 MET A C 1
ATOM 948 O O . MET A 1 120 ? 8.820 -9.268 13.359 1.00 85.88 120 MET A O 1
ATOM 952 N N . ASP A 1 121 ? 10.823 -10.202 13.748 1.00 87.69 121 ASP A N 1
ATOM 953 C CA . ASP A 1 121 ? 10.344 -11.580 13.629 1.00 87.69 121 ASP A CA 1
ATOM 954 C C . ASP A 1 121 ? 9.246 -11.888 14.664 1.00 87.69 121 ASP A C 1
ATOM 956 O O . ASP A 1 121 ? 8.217 -12.481 14.323 1.00 87.69 121 ASP A O 1
ATOM 960 N N . LYS A 1 122 ? 9.412 -11.422 15.909 1.00 89.25 122 LYS A N 1
ATOM 961 C CA . LYS A 1 122 ? 8.393 -11.540 16.961 1.00 89.25 122 LYS A CA 1
ATOM 962 C C . LYS A 1 122 ? 7.118 -10.776 16.600 1.00 89.25 122 LYS A C 1
ATOM 964 O O . LYS A 1 122 ? 6.035 -11.350 16.688 1.00 89.25 122 LYS A O 1
ATOM 969 N N . ASN A 1 123 ? 7.237 -9.534 16.136 1.00 90.62 123 ASN A N 1
ATOM 970 C CA . ASN A 1 123 ? 6.090 -8.715 15.742 1.00 90.62 123 ASN A CA 1
ATOM 971 C C . ASN A 1 123 ? 5.275 -9.382 14.626 1.00 90.62 123 ASN A C 1
ATOM 973 O O . ASN A 1 123 ? 4.053 -9.449 14.720 1.00 90.62 123 ASN A O 1
ATOM 977 N N . ILE A 1 124 ? 5.930 -9.961 13.616 1.00 91.56 124 ILE A N 1
ATOM 978 C CA . ILE A 1 124 ? 5.250 -10.696 12.537 1.00 91.56 124 ILE A CA 1
ATOM 979 C C . ILE A 1 124 ? 4.495 -11.926 13.069 1.00 91.56 124 ILE A C 1
ATOM 981 O O . ILE A 1 124 ? 3.363 -12.184 12.649 1.00 91.56 124 ILE A O 1
ATOM 985 N N . VAL A 1 125 ? 5.086 -12.678 14.003 1.00 92.44 125 VAL A N 1
ATOM 986 C CA . VAL A 1 125 ? 4.423 -13.834 14.629 1.00 92.44 125 VAL A CA 1
ATOM 987 C C . VAL A 1 125 ? 3.205 -13.403 15.448 1.00 92.44 125 VAL A C 1
ATOM 989 O O . VAL A 1 125 ? 2.142 -14.011 15.314 1.00 92.44 125 VAL A O 1
ATOM 992 N N . GLU A 1 126 ? 3.320 -12.349 16.256 1.00 93.31 126 GLU A N 1
ATOM 993 C CA . GLU A 1 126 ? 2.196 -11.843 17.051 1.00 93.31 126 GLU A CA 1
ATOM 994 C C . GLU A 1 126 ? 1.084 -11.260 16.167 1.00 93.31 126 GLU A C 1
ATOM 996 O O . GLU A 1 126 ? -0.088 -11.542 16.403 1.00 93.31 126 GLU A O 1
ATOM 1001 N N . LEU A 1 127 ? 1.413 -10.546 15.085 1.00 94.44 127 LEU A N 1
ATOM 1002 C CA . LEU A 1 127 ? 0.417 -10.088 14.107 1.00 94.44 127 LEU A CA 1
ATOM 1003 C C . LEU A 1 127 ? -0.356 -11.261 13.488 1.00 94.44 127 LEU A C 1
ATOM 1005 O O . LEU A 1 127 ? -1.574 -11.185 13.312 1.00 94.44 127 LEU A O 1
ATOM 1009 N N . LYS A 1 128 ? 0.319 -12.382 13.207 1.00 94.44 128 LYS A N 1
ATOM 1010 C CA . LYS A 1 128 ? -0.353 -13.596 12.727 1.00 94.44 128 LYS A CA 1
ATOM 1011 C C . LYS A 1 128 ? -1.241 -14.236 13.791 1.00 94.44 128 LYS A C 1
ATOM 1013 O O . LYS A 1 128 ? -2.302 -14.758 13.444 1.00 94.44 128 LYS A O 1
ATOM 1018 N N . ARG A 1 129 ? -0.833 -14.203 15.062 1.00 95.19 129 ARG A N 1
ATOM 1019 C CA . ARG A 1 129 ? -1.684 -14.649 16.174 1.00 95.19 129 ARG A CA 1
ATOM 1020 C C . ARG A 1 129 ? -2.927 -13.777 16.290 1.00 95.19 129 ARG A C 1
ATOM 1022 O O . ARG A 1 129 ? -4.014 -14.331 16.273 1.00 95.19 129 ARG A O 1
ATOM 1029 N N . ILE A 1 130 ? -2.789 -12.449 16.259 1.00 96.12 130 ILE A N 1
ATOM 1030 C CA . ILE A 1 130 ? -3.924 -11.510 16.243 1.00 96.12 130 ILE A CA 1
ATOM 1031 C C . ILE A 1 130 ? -4.872 -11.830 15.082 1.00 96.12 130 ILE A C 1
ATOM 1033 O O . ILE A 1 130 ? -6.072 -11.988 15.292 1.00 96.12 130 ILE A O 1
ATOM 1037 N N . SER A 1 131 ? -4.335 -11.997 13.869 1.00 96.25 131 SER A N 1
ATOM 1038 C CA . SER A 1 131 ? -5.140 -12.349 12.697 1.00 96.25 131 SER A CA 1
ATOM 1039 C C . SER A 1 131 ? -5.962 -13.623 12.915 1.00 96.25 131 SER A C 1
ATOM 1041 O O . SER A 1 131 ? -7.152 -13.656 12.609 1.00 96.25 131 SER A O 1
ATOM 1043 N N . ARG A 1 132 ? -5.340 -14.667 13.476 1.00 95.56 132 ARG A N 1
ATOM 1044 C CA . ARG A 1 132 ? -5.986 -15.959 13.735 1.00 95.56 132 ARG A CA 1
ATOM 1045 C C . ARG A 1 132 ? -7.000 -15.889 14.878 1.00 95.56 132 ARG A C 1
ATOM 1047 O O . ARG A 1 132 ? -8.096 -16.414 14.725 1.00 95.56 132 ARG A O 1
ATOM 1054 N N . ASP A 1 133 ? -6.629 -15.288 16.003 1.00 96.81 133 ASP A N 1
ATOM 1055 C CA . ASP A 1 133 ? -7.425 -15.290 17.234 1.00 96.81 133 ASP A CA 1
ATOM 1056 C C . ASP A 1 133 ? -8.708 -14.464 17.081 1.00 96.81 133 ASP A C 1
ATOM 1058 O O . ASP A 1 133 ? -9.739 -14.818 17.645 1.00 96.81 133 ASP A O 1
ATOM 1062 N N . PHE A 1 134 ? -8.657 -13.396 16.279 1.00 96.44 134 PHE A N 1
ATOM 1063 C CA . PHE A 1 134 ? -9.791 -12.497 16.040 1.00 96.44 134 PHE A CA 1
ATOM 1064 C C . PHE A 1 134 ? -10.416 -12.652 14.652 1.00 96.44 134 PHE A C 1
ATOM 1066 O O . PHE A 1 134 ? -11.304 -11.883 14.298 1.00 96.44 134 PHE A O 1
ATOM 1073 N N . ASN A 1 135 ? -9.948 -13.617 13.853 1.00 95.44 135 ASN A N 1
ATOM 1074 C CA . ASN A 1 135 ? -10.394 -13.829 12.476 1.00 95.44 135 ASN A CA 1
ATOM 1075 C C . ASN A 1 135 ? -10.372 -12.536 11.626 1.00 95.44 135 ASN A C 1
ATOM 1077 O O . ASN A 1 135 ? -11.260 -12.287 10.812 1.00 95.44 135 ASN A O 1
ATOM 1081 N N . THR A 1 136 ? -9.354 -11.696 11.838 1.00 96.25 136 THR A N 1
ATOM 1082 C CA . THR A 1 136 ? -9.176 -10.404 11.161 1.00 96.25 136 THR A CA 1
ATOM 1083 C C . THR A 1 136 ? -8.056 -10.496 10.118 1.00 96.25 136 THR A C 1
ATOM 1085 O O . THR A 1 136 ? -6.978 -11.032 10.409 1.00 96.25 136 THR A O 1
ATOM 1088 N N . PRO A 1 137 ? -8.251 -9.988 8.889 1.00 96.31 137 PRO A N 1
ATOM 1089 C CA . PRO A 1 137 ? -7.161 -9.848 7.933 1.00 96.31 137 PRO A CA 1
ATOM 1090 C C . PRO A 1 137 ? -6.147 -8.800 8.410 1.00 96.31 137 PRO A C 1
ATOM 1092 O O . PRO A 1 137 ? -6.515 -7.674 8.743 1.00 96.31 137 PRO A O 1
ATOM 1095 N N . VAL A 1 138 ? -4.859 -9.156 8.391 1.00 96.50 138 VAL A N 1
ATOM 1096 C CA . VAL A 1 138 ? -3.754 -8.242 8.714 1.00 96.50 138 VAL A CA 1
ATOM 1097 C C . VAL A 1 138 ? -2.872 -8.055 7.485 1.00 96.50 138 VAL A C 1
ATOM 1099 O O . VAL A 1 138 ? -2.305 -9.016 6.964 1.00 96.50 138 VAL A O 1
ATOM 1102 N N . ILE A 1 139 ? -2.732 -6.808 7.043 1.00 96.50 139 ILE A N 1
ATOM 1103 C CA . ILE A 1 139 ? -1.848 -6.384 5.959 1.00 96.50 139 ILE A CA 1
ATOM 1104 C C . ILE A 1 139 ? -0.695 -5.600 6.582 1.00 96.50 139 ILE A C 1
ATOM 1106 O O . ILE A 1 139 ? -0.875 -4.486 7.067 1.00 96.50 139 ILE A O 1
ATOM 1110 N N . ALA A 1 140 ? 0.503 -6.176 6.562 1.00 93.00 140 ALA A N 1
ATOM 1111 C CA . ALA A 1 140 ? 1.711 -5.510 7.033 1.00 93.00 140 ALA A CA 1
ATOM 1112 C C . ALA A 1 140 ? 2.544 -5.030 5.839 1.00 93.00 140 ALA A C 1
ATOM 1114 O O . ALA A 1 140 ? 2.948 -5.832 4.995 1.00 93.00 140 ALA A O 1
ATOM 1115 N N . ILE A 1 141 ? 2.806 -3.725 5.774 1.00 92.06 141 ILE A N 1
ATOM 1116 C CA . ILE A 1 141 ? 3.689 -3.127 4.771 1.00 92.06 141 ILE A CA 1
ATOM 1117 C C . ILE A 1 141 ? 5.127 -3.302 5.251 1.00 92.06 141 ILE A C 1
ATOM 1119 O O . ILE A 1 141 ? 5.435 -3.042 6.411 1.00 92.06 141 ILE A O 1
ATOM 1123 N N . SER A 1 142 ? 6.013 -3.754 4.370 1.00 87.69 142 SER A N 1
ATOM 1124 C CA . SER A 1 142 ? 7.428 -3.942 4.683 1.00 87.69 142 SER A CA 1
ATOM 1125 C C . SER A 1 142 ? 8.289 -3.394 3.555 1.00 87.69 142 SER A C 1
ATOM 1127 O O . SER A 1 142 ? 7.995 -3.605 2.377 1.00 87.69 142 SER A O 1
ATOM 1129 N N . SER A 1 143 ? 9.352 -2.678 3.915 1.00 84.19 143 SER A N 1
ATOM 1130 C CA . SER A 1 143 ? 10.383 -2.255 2.966 1.00 84.19 143 SER A CA 1
ATOM 1131 C C . SER A 1 143 ? 11.352 -3.393 2.628 1.00 84.19 143 SER A C 1
ATOM 1133 O O . SER A 1 143 ? 11.633 -4.254 3.462 1.00 84.19 143 SER A O 1
ATOM 1135 N N . PHE A 1 144 ? 11.896 -3.379 1.408 1.00 82.44 144 PHE A N 1
ATOM 1136 C CA . PHE A 1 144 ? 13.023 -4.243 1.043 1.00 82.44 144 PHE A CA 1
ATOM 1137 C C . PHE A 1 144 ? 14.321 -3.749 1.681 1.00 82.44 144 PHE A C 1
ATOM 1139 O O . PHE A 1 144 ? 14.476 -2.555 1.952 1.00 82.44 144 PHE A O 1
ATOM 1146 N N . ASN A 1 145 ? 15.299 -4.649 1.806 1.00 76.88 145 ASN A N 1
ATOM 1147 C CA . ASN A 1 145 ? 16.684 -4.223 1.986 1.00 76.88 145 ASN A CA 1
ATOM 1148 C C . ASN A 1 145 ? 17.153 -3.416 0.756 1.00 76.88 145 ASN A C 1
ATOM 1150 O O . ASN A 1 145 ? 16.806 -3.737 -0.385 1.00 76.88 145 ASN A O 1
ATOM 1154 N N . ARG A 1 146 ? 17.979 -2.397 1.008 1.00 75.69 146 ARG A N 1
ATOM 1155 C CA . ARG A 1 146 ? 18.617 -1.501 0.036 1.00 75.69 146 ARG A CA 1
ATOM 1156 C C . ARG A 1 146 ? 19.306 -2.251 -1.105 1.00 75.69 146 ARG A C 1
ATOM 1158 O O . ARG A 1 146 ? 19.222 -1.806 -2.246 1.00 75.69 146 ARG A O 1
ATOM 1165 N N . ASP A 1 147 ? 19.904 -3.407 -0.822 1.00 76.38 147 ASP A N 1
ATOM 1166 C CA . ASP A 1 147 ? 20.608 -4.219 -1.827 1.00 76.38 147 ASP A CA 1
ATOM 1167 C C . ASP A 1 147 ? 19.682 -4.782 -2.920 1.00 76.38 147 ASP A C 1
ATOM 1169 O O . ASP A 1 147 ? 20.142 -5.179 -3.987 1.00 76.38 147 ASP A O 1
ATOM 1173 N N . ASN A 1 148 ? 18.364 -4.797 -2.691 1.00 80.75 148 ASN A N 1
ATOM 1174 C CA . ASN A 1 148 ? 17.388 -5.327 -3.645 1.00 80.75 148 ASN A CA 1
ATOM 1175 C C . ASN A 1 148 ? 16.734 -4.250 -4.518 1.00 80.75 148 ASN A C 1
ATOM 1177 O O . ASN A 1 148 ? 15.846 -4.573 -5.302 1.00 80.75 148 ASN A O 1
ATOM 1181 N N . TYR A 1 149 ? 17.142 -2.979 -4.424 1.00 77.56 149 TYR A N 1
ATOM 1182 C CA . TYR A 1 149 ? 16.505 -1.912 -5.205 1.00 77.56 149 TYR A CA 1
ATOM 1183 C C . TYR A 1 149 ? 16.693 -2.065 -6.718 1.00 77.56 149 TYR A C 1
ATOM 1185 O O . TYR A 1 149 ? 15.835 -1.629 -7.474 1.00 77.56 149 TYR A O 1
ATOM 1193 N N . THR A 1 150 ? 17.764 -2.711 -7.178 1.00 83.12 150 THR A N 1
ATOM 1194 C CA . THR A 1 150 ? 18.005 -2.971 -8.610 1.0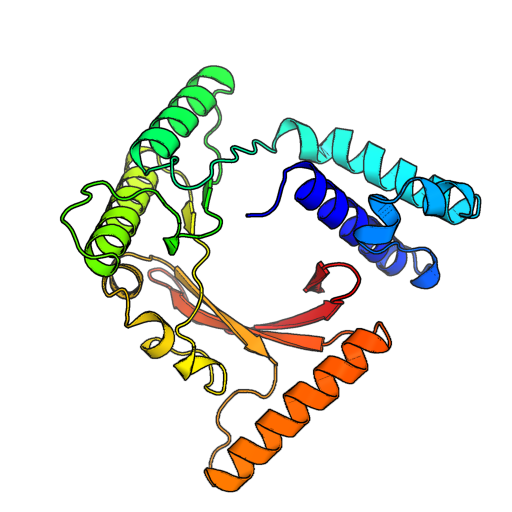0 83.12 150 THR A CA 1
ATOM 1195 C C . THR A 1 150 ? 17.665 -4.398 -9.036 1.00 83.12 150 THR A C 1
ATOM 1197 O O . THR A 1 150 ? 17.769 -4.739 -10.218 1.00 83.12 150 THR A O 1
ATOM 1200 N N . GLU A 1 151 ? 17.253 -5.243 -8.093 1.00 88.88 151 GLU A N 1
ATOM 1201 C CA . GLU A 1 151 ? 16.913 -6.638 -8.340 1.00 88.88 151 GLU A CA 1
ATOM 1202 C C . GLU A 1 151 ? 15.401 -6.815 -8.537 1.00 88.88 151 GLU A C 1
ATOM 1204 O O . GLU A 1 151 ? 14.606 -6.129 -7.891 1.00 88.88 151 GLU A O 1
ATOM 1209 N N . PRO A 1 152 ? 14.959 -7.733 -9.420 1.00 90.56 152 PRO A N 1
ATOM 1210 C CA . PRO A 1 152 ? 13.564 -8.130 -9.460 1.00 90.56 152 PRO A CA 1
ATOM 1211 C C . PRO A 1 152 ? 13.111 -8.596 -8.082 1.00 90.56 152 PRO A C 1
ATOM 1213 O O . PRO A 1 152 ? 13.832 -9.319 -7.381 1.00 90.56 152 PRO A O 1
ATOM 1216 N N . VAL A 1 153 ? 11.873 -8.260 -7.728 1.00 90.75 153 VAL A N 1
ATOM 1217 C CA . VAL A 1 153 ? 11.333 -8.684 -6.446 1.00 90.75 153 V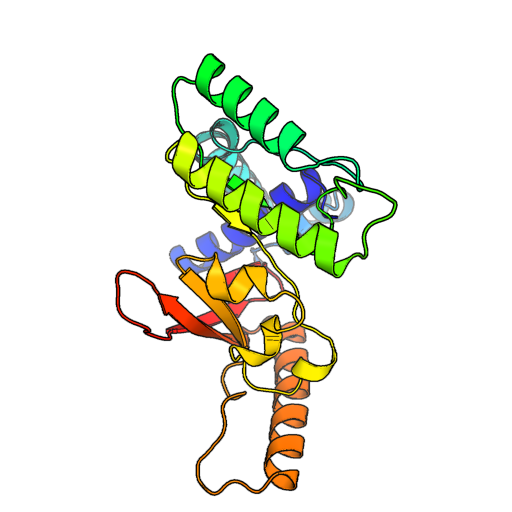AL A CA 1
ATOM 1218 C C . VAL A 1 153 ? 11.272 -10.210 -6.390 1.00 90.75 153 VAL A C 1
ATOM 1220 O O . VAL A 1 153 ? 10.827 -10.891 -7.324 1.00 90.75 153 VAL A O 1
ATOM 1223 N N . SER A 1 154 ? 11.781 -10.750 -5.289 1.00 88.88 154 SER A N 1
ATOM 1224 C CA . SER A 1 154 ? 11.894 -12.181 -5.042 1.00 88.88 154 SER A CA 1
ATOM 1225 C C . SER A 1 154 ? 11.843 -12.456 -3.542 1.00 88.88 154 SER A C 1
ATOM 1227 O O . SER A 1 154 ? 12.010 -11.544 -2.734 1.00 88.88 154 SER A O 1
ATOM 1229 N N . MET A 1 155 ? 11.687 -13.725 -3.153 1.00 83.81 155 MET A N 1
ATOM 1230 C CA . MET A 1 155 ? 11.744 -14.132 -1.740 1.00 83.81 155 MET A CA 1
ATOM 1231 C C . MET A 1 155 ? 13.042 -13.677 -1.051 1.00 83.81 155 MET A C 1
ATOM 1233 O O . MET A 1 155 ? 13.043 -13.403 0.144 1.00 83.81 155 MET A O 1
ATOM 1237 N N . LYS A 1 156 ? 14.150 -13.536 -1.802 1.00 82.94 156 LYS A N 1
ATOM 1238 C CA . LYS A 1 156 ? 15.433 -13.064 -1.260 1.00 82.94 156 LYS A CA 1
ATOM 1239 C C . LYS A 1 156 ? 15.353 -11.645 -0.698 1.00 82.94 156 LYS A C 1
ATOM 1241 O O . LYS A 1 156 ? 16.037 -11.373 0.281 1.00 82.94 156 LYS A O 1
ATOM 1246 N N . ALA A 1 157 ? 14.486 -10.796 -1.252 1.00 80.25 157 ALA A N 1
ATOM 1247 C CA . ALA A 1 157 ? 14.313 -9.420 -0.793 1.00 80.25 157 ALA A CA 1
ATOM 1248 C C . ALA A 1 157 ? 13.767 -9.320 0.641 1.00 80.25 157 ALA A C 1
ATOM 1250 O O . ALA A 1 157 ? 13.931 -8.288 1.286 1.00 80.25 157 ALA A O 1
ATOM 1251 N N . PHE A 1 158 ? 13.169 -10.404 1.146 1.00 75.31 158 PHE A N 1
ATOM 1252 C CA . PHE A 1 158 ? 12.584 -10.495 2.483 1.00 75.31 158 PHE A CA 1
ATOM 1253 C C . PHE A 1 158 ? 13.417 -11.344 3.456 1.00 75.31 158 PHE A C 1
ATOM 1255 O O . PHE A 1 158 ? 13.042 -11.480 4.616 1.00 75.31 158 PHE A O 1
ATOM 1262 N N . LYS A 1 159 ? 14.560 -11.903 3.025 1.00 65.19 159 LYS A N 1
ATOM 1263 C CA . LYS A 1 159 ? 15.368 -12.842 3.834 1.00 65.19 159 LYS A CA 1
ATOM 1264 C C . LYS A 1 159 ? 15.961 -12.246 5.109 1.00 65.19 159 LYS A C 1
ATOM 1266 O O . LYS A 1 159 ? 16.401 -12.995 5.983 1.00 65.19 159 LYS A O 1
ATOM 1271 N N . GLU A 1 160 ? 15.980 -10.925 5.233 1.00 64.94 160 GLU A N 1
ATOM 1272 C CA . GLU A 1 160 ? 16.421 -10.274 6.465 1.00 64.94 160 GLU A CA 1
ATOM 1273 C C . GLU A 1 160 ? 15.445 -10.490 7.627 1.00 64.94 160 GLU A C 1
ATOM 1275 O O . GLU A 1 160 ? 15.903 -10.567 8.765 1.00 64.94 160 GLU A O 1
ATOM 1280 N N . SER A 1 161 ? 14.157 -10.736 7.349 1.00 65.88 161 SER A N 1
ATOM 1281 C CA . SER A 1 161 ? 13.166 -11.198 8.329 1.00 65.88 161 SER A CA 1
ATOM 1282 C C . SER A 1 161 ? 12.636 -12.570 7.926 1.00 65.88 161 SER A C 1
ATOM 1284 O O . SER A 1 161 ? 11.727 -12.713 7.105 1.00 65.88 161 SER A O 1
ATOM 1286 N N . GLY A 1 162 ? 13.216 -13.610 8.529 1.00 70.12 162 GLY A N 1
ATOM 1287 C CA . GLY A 1 162 ? 12.809 -14.990 8.270 1.00 70.12 162 GLY A CA 1
ATOM 1288 C C . GLY A 1 162 ? 11.331 -15.219 8.593 1.00 70.12 162 GLY A C 1
ATOM 1289 O O . GLY A 1 162 ? 10.665 -15.998 7.911 1.00 70.12 162 GLY A O 1
ATOM 1290 N N . ALA A 1 163 ? 10.779 -14.499 9.576 1.00 79.88 163 ALA A N 1
ATOM 1291 C CA . ALA A 1 163 ? 9.381 -14.650 9.950 1.00 79.88 163 ALA A CA 1
ATOM 1292 C C . ALA A 1 163 ? 8.408 -14.239 8.840 1.00 79.88 163 ALA A C 1
ATOM 1294 O O . ALA A 1 163 ? 7.364 -14.881 8.724 1.00 79.88 163 ALA A O 1
ATOM 1295 N N . ILE A 1 164 ? 8.723 -13.234 8.009 1.00 83.69 164 ILE A N 1
ATOM 1296 C CA . ILE A 1 164 ? 7.832 -12.817 6.911 1.00 83.69 164 ILE A CA 1
ATOM 1297 C C . ILE A 1 164 ? 7.590 -13.985 5.958 1.00 83.69 164 ILE A C 1
ATOM 1299 O O . ILE A 1 164 ? 6.440 -14.303 5.645 1.00 83.69 164 ILE A O 1
ATOM 1303 N N . GLU A 1 165 ? 8.657 -14.658 5.525 1.00 82.44 165 GLU A N 1
ATOM 1304 C CA . GLU A 1 165 ? 8.568 -15.754 4.560 1.00 82.44 165 GLU A CA 1
ATOM 1305 C C . GLU A 1 165 ? 7.735 -16.922 5.095 1.00 82.44 165 GLU A C 1
ATOM 1307 O O . GLU A 1 165 ? 6.869 -17.423 4.378 1.00 82.44 165 GLU A O 1
ATOM 1312 N N . TYR A 1 166 ? 7.941 -17.350 6.341 1.00 82.31 166 TYR A N 1
ATOM 1313 C CA . TYR A 1 166 ? 7.255 -18.531 6.876 1.00 82.31 166 TYR A CA 1
ATOM 1314 C C . TYR A 1 166 ? 5.839 -18.231 7.382 1.00 82.31 166 TYR A C 1
ATOM 1316 O O . TYR A 1 166 ? 4.923 -19.033 7.158 1.00 82.31 166 TYR A O 1
ATOM 1324 N N . THR A 1 167 ? 5.639 -17.068 8.003 1.00 89.44 167 THR A N 1
ATOM 1325 C CA . THR A 1 167 ? 4.414 -16.731 8.742 1.00 89.44 167 THR A CA 1
ATOM 1326 C C . THR A 1 167 ? 3.314 -16.161 7.850 1.00 89.44 167 THR A C 1
ATOM 1328 O O . THR A 1 167 ? 2.144 -16.474 8.074 1.00 89.44 167 THR A O 1
ATOM 1331 N N . SER A 1 168 ? 3.668 -15.380 6.822 1.00 91.19 168 SER A N 1
ATOM 1332 C CA . SER A 1 168 ? 2.683 -14.795 5.899 1.00 91.19 168 SER A CA 1
ATOM 1333 C C . SER A 1 168 ? 1.886 -15.875 5.161 1.00 91.19 168 SER A C 1
ATOM 1335 O O . SER A 1 168 ? 2.442 -16.888 4.731 1.00 91.19 168 SER A O 1
ATOM 1337 N N . ASP A 1 169 ? 0.580 -15.687 4.983 1.00 93.69 169 ASP A N 1
ATOM 1338 C CA . ASP A 1 169 ? -0.205 -16.553 4.089 1.00 93.69 169 ASP A CA 1
ATOM 1339 C C . ASP A 1 169 ? -0.030 -16.130 2.629 1.00 93.69 169 ASP A C 1
ATOM 1341 O O . ASP A 1 169 ? 0.087 -16.976 1.739 1.00 93.69 169 ASP A O 1
ATOM 1345 N N . VAL A 1 170 ? 0.041 -14.818 2.401 1.00 94.19 170 VAL A N 1
ATOM 1346 C CA . VAL A 1 170 ? 0.232 -14.189 1.098 1.00 94.19 170 VAL A CA 1
ATOM 1347 C C . VAL A 1 170 ? 1.399 -13.210 1.195 1.00 94.19 170 VAL A C 1
ATOM 1349 O O . VAL A 1 170 ? 1.472 -12.429 2.142 1.00 94.19 170 VAL A O 1
ATOM 1352 N N . LEU A 1 171 ? 2.310 -13.255 0.221 1.00 93.12 171 LEU A N 1
ATOM 1353 C CA . LEU A 1 171 ? 3.428 -12.320 0.109 1.00 93.12 171 LEU A CA 1
ATOM 1354 C C . LEU A 1 171 ? 3.405 -11.673 -1.269 1.00 93.12 171 LEU A C 1
ATOM 1356 O O . LEU A 1 171 ? 3.561 -12.359 -2.285 1.00 93.12 171 LEU A O 1
ATOM 1360 N N . ILE A 1 172 ? 3.225 -10.356 -1.276 1.00 93.88 172 ILE A N 1
ATOM 1361 C CA . ILE A 1 172 ? 3.126 -9.537 -2.479 1.00 93.88 172 ILE A CA 1
ATOM 1362 C C . ILE A 1 172 ? 4.331 -8.603 -2.539 1.00 93.88 172 ILE A C 1
ATOM 1364 O O . ILE A 1 172 ? 4.680 -7.956 -1.555 1.00 93.88 172 ILE A O 1
ATOM 1368 N N . GLY A 1 173 ? 4.958 -8.538 -3.708 1.00 92.94 173 GLY A N 1
ATOM 1369 C CA . GLY A 1 173 ? 6.022 -7.599 -4.019 1.00 92.94 173 GLY A CA 1
ATOM 1370 C C . GLY A 1 173 ? 5.593 -6.632 -5.115 1.00 92.94 173 GLY A C 1
ATOM 1371 O O . GLY A 1 173 ? 4.983 -7.050 -6.095 1.00 92.94 173 GLY A O 1
ATOM 1372 N N . LEU A 1 174 ? 5.943 -5.355 -4.981 1.00 93.44 174 LEU A N 1
ATOM 1373 C CA . LEU A 1 174 ? 5.783 -4.365 -6.046 1.00 93.44 174 LEU A CA 1
ATOM 1374 C C . LEU A 1 174 ? 7.152 -4.041 -6.646 1.00 93.44 174 LEU A C 1
ATOM 1376 O O . LEU A 1 174 ? 8.118 -3.820 -5.919 1.00 93.44 174 LEU A O 1
ATOM 1380 N N . GLN A 1 175 ? 7.231 -4.010 -7.973 1.00 93.56 175 GLN A N 1
ATOM 1381 C CA . GLN A 1 175 ? 8.418 -3.587 -8.719 1.00 93.56 175 GLN A CA 1
ATOM 1382 C C . GLN A 1 175 ? 7.998 -2.764 -9.943 1.00 93.56 175 GLN A C 1
ATOM 1384 O O . GLN A 1 175 ? 6.845 -2.834 -10.370 1.00 93.56 175 GLN A O 1
ATOM 1389 N N . TYR A 1 176 ? 8.916 -2.032 -10.574 1.00 94.69 176 TYR A N 1
ATOM 1390 C CA . TYR A 1 176 ? 8.622 -1.454 -11.886 1.00 94.69 176 TYR A CA 1
ATOM 1391 C C . TYR A 1 176 ? 8.456 -2.554 -12.941 1.00 94.69 176 TYR A C 1
ATOM 1393 O O . TYR A 1 176 ? 9.165 -3.571 -12.950 1.00 94.69 176 TYR A O 1
ATOM 1401 N N . TYR A 1 177 ? 7.513 -2.353 -13.860 1.00 93.44 177 TYR A N 1
ATOM 1402 C CA . TYR A 1 177 ? 7.384 -3.221 -15.021 1.00 93.44 177 TYR A CA 1
ATOM 1403 C C . TYR A 1 177 ? 8.667 -3.143 -15.853 1.00 93.44 177 TYR A C 1
ATOM 1405 O O . TYR A 1 177 ? 9.195 -2.063 -16.100 1.00 93.44 177 TYR A O 1
ATOM 1413 N N . GLY A 1 178 ? 9.187 -4.298 -16.258 1.00 91.75 178 GLY A N 1
ATOM 1414 C CA . GLY A 1 178 ? 10.493 -4.399 -16.904 1.00 91.75 178 GLY A CA 1
ATOM 1415 C C . GLY A 1 178 ? 11.645 -4.713 -15.951 1.00 91.75 178 GLY A C 1
ATOM 1416 O O . GLY A 1 178 ? 12.710 -5.051 -16.434 1.00 91.75 178 GLY A O 1
ATOM 1417 N N . MET A 1 179 ? 11.478 -4.719 -14.623 1.00 92.69 179 MET A N 1
ATOM 1418 C CA . MET A 1 179 ? 12.592 -5.110 -13.737 1.00 92.69 179 MET A CA 1
ATOM 1419 C C . MET A 1 179 ? 12.993 -6.588 -13.848 1.00 92.69 179 MET A C 1
ATOM 1421 O O . MET A 1 179 ? 14.126 -6.928 -13.531 1.00 92.69 179 MET A O 1
ATOM 1425 N N . SER A 1 180 ? 12.090 -7.458 -14.309 1.00 91.81 180 SER A N 1
ATOM 1426 C CA . SER A 1 180 ? 12.311 -8.905 -14.412 1.00 91.81 180 SER A CA 1
ATOM 1427 C C . SER A 1 180 ? 13.516 -9.282 -15.286 1.00 91.81 180 SER A C 1
ATOM 1429 O O . SER A 1 180 ? 13.872 -8.578 -16.234 1.00 91.81 180 SER A O 1
ATOM 1431 N N . TYR A 1 181 ? 14.121 -10.435 -14.981 1.00 91.81 181 TYR A N 1
ATOM 1432 C CA . TYR A 1 181 ? 15.183 -11.013 -15.803 1.00 91.81 181 TYR A CA 1
ATOM 1433 C C . TYR A 1 181 ? 14.676 -11.374 -17.201 1.00 91.81 181 TYR A C 1
ATOM 1435 O O . TYR A 1 181 ? 13.600 -11.958 -17.346 1.00 91.81 181 TYR A O 1
ATOM 1443 N N . ILE A 1 182 ? 15.492 -11.086 -18.214 1.00 93.38 182 ILE A N 1
ATOM 1444 C CA . ILE A 1 182 ? 15.255 -11.492 -19.600 1.00 93.38 182 ILE A CA 1
ATOM 1445 C C . ILE A 1 182 ? 16.204 -12.650 -19.930 1.00 93.38 182 ILE A C 1
ATOM 1447 O O . ILE A 1 182 ? 17.408 -12.586 -19.678 1.00 93.38 182 ILE A O 1
ATOM 1451 N N . LYS A 1 183 ? 15.667 -13.746 -20.478 1.00 93.25 183 LYS A N 1
ATOM 1452 C CA . LYS A 1 183 ? 16.465 -14.933 -20.815 1.00 93.25 183 LYS A CA 1
ATOM 1453 C C . LYS A 1 183 ? 17.531 -14.575 -21.859 1.00 93.25 183 LYS A C 1
ATOM 1455 O O . LYS A 1 183 ? 17.198 -14.087 -22.931 1.00 93.25 183 LYS A O 1
ATOM 1460 N N . GLY A 1 184 ? 18.796 -14.870 -21.553 1.00 92.88 184 GLY A N 1
ATOM 1461 C CA . GLY A 1 184 ? 19.936 -14.589 -22.436 1.00 92.88 184 GLY A CA 1
ATOM 1462 C C . GLY A 1 184 ? 20.518 -13.177 -22.305 1.00 92.88 184 GLY A C 1
ATOM 1463 O O . GLY A 1 184 ? 21.501 -12.865 -22.972 1.00 92.88 184 GLY A O 1
ATOM 1464 N N . GLU A 1 185 ? 19.956 -12.335 -21.436 1.00 95.12 185 GLU A N 1
ATOM 1465 C CA . GLU A 1 185 ? 20.501 -11.012 -21.147 1.00 95.12 185 GLU A CA 1
ATOM 1466 C C . GLU A 1 185 ? 21.758 -11.114 -20.272 1.00 95.12 185 GLU A C 1
ATOM 1468 O O . GLU A 1 185 ? 21.769 -11.780 -19.235 1.00 95.12 185 GLU A O 1
ATOM 1473 N N . LYS A 1 186 ? 22.830 -10.434 -20.690 1.00 95.12 186 LYS A N 1
ATOM 1474 C CA . LYS A 1 186 ? 24.055 -10.310 -19.892 1.00 95.12 186 LYS A CA 1
ATOM 1475 C C . LYS A 1 186 ? 23.848 -9.308 -18.760 1.00 95.12 186 LYS A C 1
ATOM 1477 O O . LYS A 1 186 ? 23.172 -8.299 -18.938 1.00 95.12 186 LYS A O 1
ATOM 1482 N N . GLU A 1 187 ? 24.517 -9.529 -17.634 1.00 91.44 187 GLU A N 1
ATOM 1483 C CA . GLU A 1 187 ? 24.377 -8.692 -16.436 1.00 91.44 187 GLU A CA 1
ATOM 1484 C C . GLU A 1 187 ? 24.660 -7.202 -16.691 1.00 91.44 187 GLU A C 1
ATOM 1486 O O . GLU A 1 187 ? 23.879 -6.352 -16.273 1.00 91.44 187 GLU A O 1
ATOM 1491 N N . ALA A 1 188 ? 25.702 -6.873 -17.461 1.00 93.19 188 ALA A N 1
ATOM 1492 C CA . ALA A 1 188 ? 26.005 -5.486 -17.822 1.00 93.19 188 ALA A CA 1
ATOM 1493 C C . ALA A 1 188 ? 24.869 -4.814 -18.621 1.00 93.19 188 ALA A C 1
ATOM 1495 O O . ALA A 1 188 ? 24.512 -3.673 -18.342 1.00 93.19 188 ALA A O 1
ATOM 1496 N N . ALA A 1 189 ? 24.266 -5.535 -19.574 1.00 94.44 189 ALA A N 1
ATOM 1497 C CA . ALA A 1 189 ? 23.145 -5.026 -20.368 1.00 94.44 189 ALA A CA 1
ATOM 1498 C C . ALA A 1 189 ? 21.885 -4.844 -19.509 1.00 94.44 189 ALA A C 1
ATOM 1500 O O . ALA A 1 189 ? 21.184 -3.841 -19.634 1.00 94.44 189 ALA A O 1
ATOM 1501 N N . ARG A 1 190 ? 21.644 -5.776 -18.579 1.00 94.06 190 ARG A N 1
ATOM 1502 C CA . ARG A 1 190 ? 20.560 -5.670 -17.601 1.00 94.06 190 ARG A CA 1
ATOM 1503 C C . ARG A 1 190 ? 20.707 -4.414 -16.746 1.00 94.06 190 ARG A C 1
ATOM 1505 O O . ARG A 1 190 ? 19.740 -3.677 -16.596 1.00 94.06 190 ARG A O 1
ATOM 1512 N N . LEU A 1 191 ? 21.888 -4.175 -16.172 1.00 92.00 191 LEU A N 1
ATOM 1513 C CA . LEU A 1 191 ? 22.126 -3.012 -15.312 1.00 92.00 191 LEU A CA 1
ATOM 1514 C C . LEU A 1 191 ? 21.859 -1.699 -16.054 1.00 92.00 191 LEU A C 1
ATOM 1516 O O . LEU A 1 191 ? 21.227 -0.807 -15.490 1.00 92.00 191 LEU A O 1
ATOM 1520 N N . GLU A 1 192 ? 22.275 -1.609 -17.316 1.00 94.25 192 GLU A N 1
ATOM 1521 C CA . GLU A 1 192 ? 22.012 -0.433 -18.145 1.00 94.25 192 GLU A CA 1
ATOM 1522 C C . GLU A 1 192 ? 20.515 -0.237 -18.397 1.00 94.25 192 GLU A C 1
ATOM 1524 O O . GLU A 1 192 ? 19.965 0.823 -18.104 1.00 94.25 192 GLU A O 1
ATOM 1529 N N . ARG A 1 193 ? 19.811 -1.301 -18.793 1.00 94.94 193 ARG A N 1
ATOM 1530 C CA . ARG A 1 193 ? 18.359 -1.268 -18.998 1.00 94.94 193 ARG A CA 1
ATOM 1531 C C . ARG A 1 193 ? 17.589 -0.872 -17.736 1.00 94.94 193 ARG A C 1
ATOM 1533 O O . ARG A 1 193 ? 16.592 -0.156 -17.817 1.00 94.94 193 ARG A O 1
ATOM 1540 N N . ILE A 1 194 ? 18.018 -1.340 -16.561 1.00 94.62 194 ILE A N 1
ATOM 1541 C CA . ILE A 1 194 ? 17.403 -0.951 -15.286 1.00 94.62 194 ILE A CA 1
ATOM 1542 C C . ILE A 1 194 ? 17.643 0.537 -15.013 1.00 94.62 194 ILE A C 1
ATOM 1544 O O . ILE A 1 194 ? 16.698 1.233 -14.651 1.00 94.62 194 ILE A O 1
ATOM 1548 N N . ARG A 1 195 ? 18.854 1.063 -15.232 1.00 94.06 195 ARG A N 1
ATOM 1549 C CA . ARG A 1 195 ? 19.124 2.507 -15.085 1.00 94.06 195 ARG A CA 1
ATOM 1550 C C . ARG A 1 195 ? 18.241 3.344 -16.007 1.00 94.06 195 ARG A C 1
ATOM 1552 O O . ARG A 1 195 ? 17.589 4.274 -15.533 1.00 94.06 195 ARG A O 1
ATOM 1559 N N . GLU A 1 196 ? 18.154 2.971 -17.282 1.00 95.50 196 GLU A N 1
ATOM 1560 C CA . GLU A 1 196 ? 17.276 3.632 -18.252 1.00 95.50 196 GLU A CA 1
ATOM 1561 C C . GLU A 1 196 ? 15.807 3.585 -17.818 1.00 95.50 196 GLU A C 1
ATOM 1563 O O . GLU A 1 196 ? 15.098 4.586 -17.923 1.00 95.50 196 GLU A O 1
ATOM 1568 N N . LEU A 1 197 ? 15.343 2.450 -17.285 1.00 95.44 197 LEU A N 1
ATOM 1569 C CA . LEU A 1 197 ? 13.991 2.311 -16.742 1.00 95.44 197 LEU A CA 1
ATOM 1570 C C . LEU A 1 197 ? 13.728 3.327 -15.620 1.00 95.44 197 LEU A C 1
ATOM 1572 O O . LEU A 1 197 ? 12.694 3.995 -15.641 1.00 95.44 197 LEU A O 1
ATOM 1576 N N . TYR A 1 198 ? 14.650 3.478 -14.665 1.00 93.75 198 TYR A N 1
ATOM 1577 C CA . TYR A 1 198 ? 14.508 4.456 -13.581 1.00 93.75 198 TYR A CA 1
ATOM 1578 C C . TYR A 1 198 ? 14.466 5.896 -14.101 1.00 93.75 198 TYR A C 1
ATOM 1580 O O . TYR A 1 198 ? 13.604 6.664 -13.674 1.00 93.75 198 TYR A O 1
ATOM 1588 N N . GLU A 1 199 ? 15.349 6.265 -15.030 1.00 95.44 199 GLU A N 1
ATOM 1589 C CA . GLU A 1 199 ? 15.378 7.617 -15.603 1.00 95.44 199 GLU A CA 1
ATOM 1590 C C . GLU A 1 199 ? 14.125 7.921 -16.434 1.00 95.44 199 GLU A C 1
ATOM 1592 O O . GLU A 1 199 ? 13.509 8.979 -16.280 1.00 95.44 199 GLU A O 1
ATOM 1597 N N . ASN A 1 200 ? 13.667 6.963 -17.242 1.00 95.69 200 ASN A N 1
ATOM 1598 C CA . ASN A 1 200 ? 12.420 7.093 -17.991 1.00 95.69 200 ASN A CA 1
ATOM 1599 C C . ASN A 1 200 ? 11.214 7.236 -17.053 1.00 95.69 200 ASN A C 1
ATOM 1601 O O . ASN A 1 200 ? 10.376 8.109 -17.271 1.00 95.69 200 ASN A O 1
ATOM 1605 N N . ASN A 1 201 ? 11.150 6.444 -15.979 1.00 95.12 201 ASN A N 1
ATOM 1606 C CA . ASN A 1 201 ? 10.067 6.524 -14.999 1.00 95.12 201 ASN A CA 1
ATOM 1607 C C . ASN A 1 201 ? 10.062 7.861 -14.249 1.00 95.12 201 ASN A C 1
ATOM 1609 O O . ASN A 1 201 ? 8.990 8.427 -14.040 1.00 95.12 201 ASN A O 1
ATOM 1613 N N . LYS A 1 202 ? 11.235 8.402 -13.889 1.00 94.06 202 LYS A N 1
ATOM 1614 C CA . LYS A 1 202 ? 11.349 9.752 -13.308 1.00 94.06 202 LYS A CA 1
ATOM 1615 C C . LYS A 1 202 ? 10.827 10.815 -14.271 1.00 94.06 202 LYS A C 1
ATOM 1617 O O . LYS A 1 202 ? 10.049 11.673 -13.857 1.00 94.06 202 LYS A O 1
ATOM 1622 N N . ARG A 1 203 ? 11.210 10.738 -15.550 1.00 95.25 203 ARG A N 1
ATOM 1623 C CA . ARG A 1 203 ? 10.735 11.663 -16.587 1.00 95.25 203 ARG A CA 1
ATOM 1624 C C . ARG A 1 203 ? 9.219 11.569 -16.765 1.00 95.25 203 ARG A C 1
ATOM 1626 O O . ARG A 1 203 ? 8.544 12.591 -16.727 1.00 95.25 203 ARG A O 1
ATOM 1633 N N . TYR A 1 204 ? 8.667 10.361 -16.876 1.00 93.81 204 TYR A N 1
ATOM 1634 C CA . TYR A 1 204 ? 7.220 10.160 -16.980 1.00 93.81 204 TYR A CA 1
ATOM 1635 C C . TYR A 1 204 ? 6.469 10.704 -15.767 1.00 93.81 204 TYR A C 1
ATOM 1637 O O . TYR A 1 204 ? 5.475 11.404 -15.942 1.00 93.81 204 TYR A O 1
ATOM 1645 N N . ALA A 1 205 ? 6.970 10.462 -14.554 1.00 91.25 205 ALA A N 1
ATOM 1646 C CA . ALA A 1 205 ? 6.376 11.007 -13.339 1.00 91.25 205 ALA A CA 1
ATOM 1647 C C . ALA A 1 205 ? 6.375 12.547 -13.331 1.00 91.25 205 ALA A C 1
ATOM 1649 O O . ALA A 1 205 ? 5.368 13.152 -12.965 1.00 91.25 205 ALA A O 1
ATOM 1650 N N . ALA A 1 206 ? 7.471 13.180 -13.767 1.00 90.19 206 ALA A N 1
ATOM 1651 C CA . ALA A 1 206 ? 7.578 14.638 -13.871 1.00 90.19 206 ALA A CA 1
ATOM 1652 C C . ALA A 1 206 ? 6.630 15.231 -14.929 1.00 90.19 206 ALA A C 1
ATOM 1654 O O . ALA A 1 206 ? 6.076 16.308 -14.728 1.00 90.19 206 ALA A O 1
ATOM 1655 N N . GLU A 1 207 ? 6.393 14.503 -16.022 1.00 90.06 207 GLU A N 1
ATOM 1656 C CA . GLU A 1 207 ? 5.427 14.855 -17.072 1.00 90.06 207 GLU A CA 1
ATOM 1657 C C . GLU A 1 207 ? 3.965 14.539 -16.688 1.00 90.06 207 GLU A C 1
ATOM 1659 O O . GLU A 1 207 ? 3.062 14.740 -17.499 1.00 90.06 207 GLU A O 1
ATOM 1664 N N . GLY A 1 208 ? 3.709 14.012 -15.483 1.00 86.69 208 GLY A N 1
ATOM 1665 C CA . GLY A 1 208 ? 2.368 13.618 -15.034 1.00 86.69 208 GLY A CA 1
ATOM 1666 C C . GLY A 1 208 ? 1.820 12.349 -15.700 1.00 86.69 208 GLY A C 1
ATOM 1667 O O . GLY A 1 208 ? 0.628 12.061 -15.595 1.00 86.69 208 GLY A O 1
ATOM 1668 N N . LYS A 1 209 ? 2.672 11.577 -16.380 1.00 90.56 209 LYS A N 1
ATOM 1669 C CA . LYS A 1 209 ? 2.319 10.306 -17.023 1.00 90.56 209 LYS A CA 1
ATOM 1670 C C . LYS A 1 209 ? 2.372 9.149 -16.028 1.00 90.56 209 LYS A C 1
ATOM 1672 O O . LYS A 1 209 ? 3.049 9.202 -15.000 1.00 90.56 209 LYS A O 1
ATOM 1677 N N . SER A 1 210 ? 1.667 8.071 -16.361 1.00 93.06 210 SER A N 1
ATOM 1678 C CA . SER A 1 210 ? 1.713 6.838 -15.583 1.00 93.06 210 SER A CA 1
ATOM 1679 C C . SER A 1 210 ? 3.035 6.094 -15.759 1.00 93.06 210 SER A C 1
ATOM 1681 O O . SER A 1 210 ? 3.579 6.011 -16.861 1.00 93.06 210 SER A O 1
ATOM 1683 N N . VAL A 1 211 ? 3.484 5.454 -14.687 1.00 95.62 211 VAL A N 1
ATOM 1684 C CA . VAL A 1 211 ? 4.571 4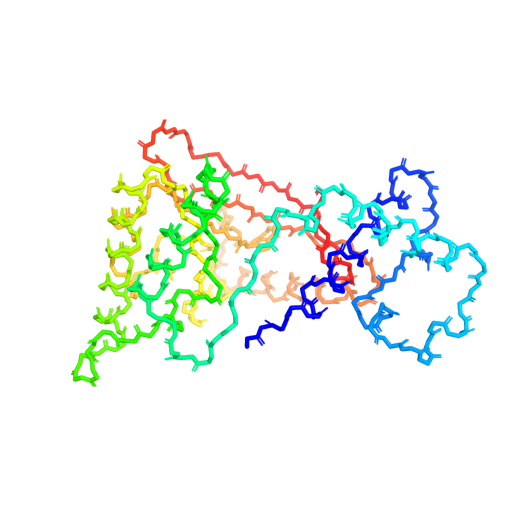.479 -14.664 1.00 95.62 211 VAL A CA 1
ATOM 1685 C C . VAL A 1 211 ? 3.972 3.089 -14.480 1.00 95.62 211 VAL A C 1
ATOM 1687 O O . VAL A 1 211 ? 3.098 2.896 -13.639 1.00 95.62 211 VAL A O 1
ATOM 1690 N N . ARG A 1 212 ? 4.434 2.094 -15.240 1.00 95.94 212 ARG A N 1
ATOM 1691 C CA . ARG A 1 212 ? 3.928 0.725 -15.081 1.00 95.94 212 ARG A CA 1
ATOM 1692 C C . ARG A 1 212 ? 4.557 0.047 -13.867 1.00 95.94 212 ARG A C 1
ATOM 1694 O O . ARG A 1 212 ? 5.780 -0.066 -13.767 1.00 95.94 212 ARG A O 1
ATOM 1701 N N . ILE A 1 213 ? 3.708 -0.451 -12.981 1.00 96.12 213 ILE A N 1
ATOM 1702 C CA . ILE A 1 213 ? 4.064 -1.258 -11.816 1.00 96.12 213 ILE A CA 1
ATOM 1703 C C . ILE A 1 213 ? 3.680 -2.704 -12.097 1.00 96.12 213 ILE A C 1
ATOM 1705 O O . ILE A 1 213 ? 2.666 -2.985 -12.727 1.00 96.12 213 ILE A O 1
ATOM 1709 N N . HIS A 1 214 ? 4.512 -3.624 -11.637 1.00 95.25 214 HIS A N 1
ATOM 1710 C CA . HIS A 1 214 ? 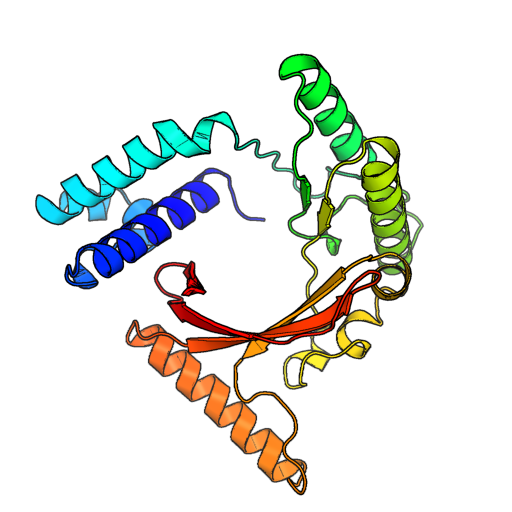4.285 -5.053 -11.681 1.00 95.25 214 HIS A CA 1
ATOM 1711 C C . HIS A 1 214 ? 4.135 -5.562 -10.247 1.00 95.25 214 HIS A C 1
ATOM 1713 O O . HIS A 1 214 ? 5.076 -5.490 -9.451 1.00 95.25 214 HIS A O 1
ATOM 1719 N N . LEU A 1 215 ? 2.939 -6.045 -9.925 1.00 95.06 215 LEU A N 1
ATOM 1720 C CA . LEU A 1 215 ? 2.631 -6.742 -8.689 1.00 95.06 215 LEU A CA 1
ATOM 1721 C C . LEU A 1 215 ? 2.953 -8.215 -8.871 1.00 95.06 215 LEU A C 1
ATOM 1723 O O . LEU A 1 215 ? 2.427 -8.867 -9.770 1.00 95.06 215 LEU A O 1
ATOM 1727 N N . ARG A 1 216 ? 3.802 -8.732 -7.987 1.00 93.69 216 ARG A N 1
ATOM 1728 C CA . ARG A 1 216 ? 4.216 -10.128 -7.984 1.00 93.69 216 ARG A CA 1
ATOM 1729 C C . ARG A 1 216 ? 3.722 -10.852 -6.750 1.00 93.69 216 ARG A C 1
ATOM 1731 O O . ARG A 1 216 ? 4.006 -10.421 -5.630 1.00 93.69 216 ARG A O 1
ATOM 1738 N N . VAL A 1 217 ? 3.050 -11.980 -6.944 1.00 94.19 217 VAL A N 1
ATOM 1739 C CA . VAL A 1 217 ? 2.605 -12.843 -5.845 1.00 94.19 217 VAL A CA 1
ATOM 1740 C C . VAL A 1 217 ? 3.682 -13.893 -5.596 1.00 94.19 217 VAL A C 1
ATOM 1742 O O . VAL A 1 217 ? 3.745 -14.945 -6.226 1.00 94.19 217 VAL A O 1
ATOM 1745 N N . LEU A 1 218 ? 4.568 -13.612 -4.643 1.00 92.25 218 LEU A N 1
ATOM 1746 C CA . LEU A 1 218 ? 5.691 -14.494 -4.319 1.00 92.25 218 LEU A CA 1
ATOM 1747 C C . LEU A 1 218 ? 5.248 -15.725 -3.520 1.00 92.25 218 LEU A C 1
ATOM 1749 O O . LEU A 1 218 ? 5.813 -16.819 -3.655 1.00 92.25 218 LEU A O 1
ATOM 1753 N N . LYS A 1 219 ? 4.205 -15.558 -2.703 1.00 92.25 219 LYS A N 1
ATOM 1754 C CA . LYS A 1 219 ? 3.590 -16.609 -1.891 1.00 92.25 219 LYS A CA 1
ATOM 1755 C C . LYS A 1 219 ? 2.077 -16.443 -1.876 1.00 92.25 219 LYS A C 1
ATOM 1757 O O . LYS A 1 219 ? 1.585 -15.337 -1.696 1.00 92.25 219 LYS A O 1
ATOM 1762 N N . ASN A 1 220 ? 1.370 -17.558 -2.012 1.00 94.50 220 ASN A N 1
ATOM 1763 C CA . ASN A 1 220 ? -0.059 -17.662 -1.761 1.00 94.50 220 ASN A CA 1
ATOM 1764 C C . ASN A 1 220 ? -0.325 -19.064 -1.202 1.00 94.50 220 ASN A C 1
ATOM 1766 O O . ASN A 1 220 ? -0.136 -20.051 -1.911 1.00 94.50 220 ASN A O 1
ATOM 1770 N N . ARG A 1 221 ? -0.658 -19.167 0.088 1.00 89.88 221 ARG A N 1
ATOM 1771 C CA . ARG A 1 221 ? -0.796 -20.457 0.785 1.00 89.88 221 ARG A CA 1
ATOM 1772 C C . ARG A 1 221 ? -1.982 -21.282 0.274 1.00 89.88 221 ARG A C 1
ATOM 1774 O O . ARG A 1 221 ? -1.886 -22.504 0.269 1.00 89.88 221 ARG A O 1
ATOM 1781 N N . SER A 1 222 ? -3.054 -20.627 -0.170 1.00 90.75 222 SER A N 1
ATOM 1782 C CA . SER A 1 222 ? -4.326 -21.280 -0.521 1.00 90.75 222 SER A CA 1
ATOM 1783 C C . SER A 1 222 ? -4.741 -21.061 -1.977 1.00 90.75 222 SER A C 1
ATOM 1785 O O . SER A 1 222 ? -5.887 -21.316 -2.336 1.00 90.75 222 SER A O 1
ATOM 1787 N N . GLY A 1 223 ? -3.841 -20.567 -2.827 1.00 91.19 223 GLY A N 1
ATOM 1788 C CA . GLY A 1 223 ? -4.189 -20.187 -4.190 1.00 91.19 223 GLY A CA 1
ATOM 1789 C C . GLY A 1 223 ? -2.997 -20.108 -5.132 1.00 91.19 223 GLY A C 1
ATOM 1790 O O . GLY A 1 223 ? -1.877 -20.503 -4.807 1.00 91.19 223 GLY A O 1
ATOM 1791 N N . ARG A 1 224 ? -3.262 -19.599 -6.337 1.00 91.00 224 ARG A N 1
ATOM 1792 C CA . ARG A 1 224 ? -2.254 -19.434 -7.386 1.00 91.00 224 ARG A CA 1
ATOM 1793 C C . ARG A 1 224 ? -1.383 -18.205 -7.140 1.00 91.00 224 ARG A C 1
ATOM 1795 O O . ARG A 1 224 ? -1.744 -17.289 -6.399 1.00 91.00 224 ARG A O 1
ATOM 1802 N N . LYS A 1 225 ? -0.207 -18.228 -7.761 1.00 89.38 225 LYS A N 1
ATOM 1803 C CA . LYS A 1 225 ? 0.755 -17.129 -7.782 1.00 89.38 225 LYS A CA 1
ATOM 1804 C C . LYS A 1 225 ? 0.672 -16.466 -9.150 1.00 89.38 225 LYS A C 1
ATOM 1806 O O . LYS A 1 225 ? 1.450 -16.803 -10.037 1.00 89.38 225 LYS A O 1
ATOM 1811 N N . ASP A 1 226 ? -0.322 -15.606 -9.311 1.00 88.06 226 ASP A N 1
ATOM 1812 C CA . ASP A 1 226 ? -0.518 -14.849 -10.541 1.00 88.06 226 ASP A CA 1
ATOM 1813 C C . ASP A 1 226 ? 0.004 -13.426 -10.332 1.00 88.06 226 ASP A C 1
ATOM 1815 O O . ASP A 1 226 ? -0.324 -12.769 -9.343 1.00 88.06 226 ASP A O 1
ATOM 1819 N N . ASP A 1 227 ? 0.847 -12.972 -11.254 1.00 90.62 227 ASP A N 1
ATOM 1820 C CA . ASP A 1 227 ? 1.383 -11.614 -11.258 1.00 90.62 227 ASP A CA 1
ATOM 1821 C C . ASP A 1 227 ? 0.478 -10.717 -12.128 1.00 90.62 227 ASP A C 1
ATOM 1823 O O . ASP A 1 227 ? -0.142 -11.182 -13.087 1.00 90.62 227 ASP A O 1
ATOM 1827 N N . THR A 1 228 ? 0.395 -9.422 -11.819 1.00 94.25 228 THR A N 1
ATOM 1828 C CA . THR A 1 228 ? -0.416 -8.463 -12.590 1.00 94.25 228 THR A CA 1
ATOM 1829 C C . THR A 1 228 ? 0.272 -7.107 -12.719 1.00 94.25 228 THR A C 1
ATOM 1831 O O . THR A 1 228 ? 1.160 -6.762 -11.939 1.00 94.25 228 THR A O 1
ATOM 1834 N N . GLY A 1 229 ? -0.099 -6.337 -13.739 1.00 94.56 229 GLY A N 1
ATOM 1835 C CA . GLY A 1 229 ? 0.465 -5.020 -14.013 1.00 94.56 229 GLY A CA 1
ATOM 1836 C C . GLY A 1 229 ? -0.568 -3.911 -13.860 1.00 94.56 229 GLY A C 1
ATOM 1837 O O . GLY A 1 229 ? -1.683 -4.056 -14.345 1.00 94.56 229 GLY A O 1
ATOM 1838 N N . PHE A 1 230 ? -0.151 -2.790 -13.276 1.00 94.75 230 PHE A N 1
ATOM 1839 C CA . PHE A 1 230 ? -0.963 -1.581 -13.112 1.00 94.75 230 PHE A CA 1
ATOM 1840 C C . PHE A 1 230 ? -0.249 -0.369 -13.704 1.00 94.75 230 PHE A C 1
ATOM 1842 O O . PHE A 1 230 ? 0.985 -0.296 -13.715 1.00 94.75 230 PHE A O 1
ATOM 1849 N N . ASN A 1 231 ? -1.017 0.614 -14.150 1.00 94.94 231 ASN A N 1
ATOM 1850 C CA . ASN A 1 231 ? -0.541 1.962 -14.405 1.00 94.94 231 ASN A CA 1
ATOM 1851 C C . ASN A 1 231 ? -0.616 2.758 -13.101 1.00 94.94 231 ASN A C 1
ATOM 1853 O O . ASN A 1 231 ? -1.685 2.951 -12.533 1.00 94.94 231 ASN A O 1
ATOM 1857 N N . TYR A 1 232 ? 0.524 3.238 -12.619 1.00 95.38 232 TYR A N 1
ATOM 1858 C CA . TYR A 1 232 ? 0.606 4.085 -11.438 1.00 95.38 232 TYR A CA 1
ATOM 1859 C C . TYR A 1 232 ? 0.831 5.535 -11.852 1.00 95.38 232 TYR A C 1
ATOM 1861 O O . TYR A 1 232 ? 1.835 5.828 -12.494 1.00 95.38 232 TYR A O 1
ATOM 1869 N N . TYR A 1 233 ? -0.064 6.444 -11.477 1.00 94.06 233 TYR A N 1
ATOM 1870 C CA . TYR A 1 233 ? 0.078 7.887 -11.672 1.00 94.06 233 TYR A CA 1
ATOM 1871 C C . TYR A 1 233 ? 0.659 8.514 -10.396 1.00 94.06 233 TYR A C 1
ATOM 1873 O O . TYR A 1 233 ? -0.094 8.776 -9.448 1.00 94.06 233 TYR A O 1
ATOM 1881 N N . PRO A 1 234 ? 1.980 8.789 -10.331 1.00 92.75 234 PRO A N 1
ATOM 1882 C CA . PRO A 1 234 ? 2.634 9.165 -9.076 1.00 92.75 234 PRO A CA 1
ATOM 1883 C C . PRO A 1 234 ? 2.136 10.499 -8.517 1.00 92.75 234 PRO A C 1
ATOM 1885 O O . PRO A 1 234 ? 2.042 10.669 -7.305 1.00 92.75 234 PRO A O 1
ATOM 1888 N N . MET A 1 235 ? 1.751 11.426 -9.400 1.00 91.56 235 MET A N 1
ATOM 1889 C CA . MET A 1 235 ? 1.219 12.741 -9.028 1.00 91.56 235 MET A CA 1
ATOM 1890 C C . MET A 1 235 ? -0.051 12.652 -8.162 1.00 91.56 235 MET A C 1
ATOM 1892 O O . MET A 1 235 ? -0.258 13.492 -7.282 1.00 91.56 235 MET A O 1
ATOM 1896 N N . PHE A 1 236 ? -0.868 11.618 -8.384 1.00 93.00 236 PHE A N 1
ATOM 1897 C CA . PHE A 1 236 ? -2.173 11.429 -7.741 1.00 93.00 236 PHE A CA 1
ATOM 1898 C C . PHE A 1 236 ? -2.214 10.221 -6.796 1.00 93.00 236 PHE A C 1
ATOM 1900 O O . PHE A 1 236 ? -3.233 9.969 -6.163 1.00 93.00 236 PHE A O 1
ATOM 1907 N N . ASN A 1 237 ? -1.112 9.472 -6.663 1.00 91.62 237 ASN A N 1
ATOM 1908 C CA . ASN A 1 237 ? -1.058 8.208 -5.918 1.00 91.62 237 ASN A CA 1
ATOM 1909 C C . ASN A 1 237 ? -2.139 7.203 -6.372 1.00 91.62 237 ASN A C 1
ATOM 1911 O O . ASN A 1 237 ? -2.715 6.494 -5.539 1.00 91.62 237 ASN A O 1
ATOM 1915 N N . LEU A 1 238 ? -2.442 7.175 -7.674 1.00 93.94 238 LEU A N 1
ATOM 1916 C CA . LEU A 1 238 ? -3.514 6.379 -8.276 1.00 93.94 238 LEU A CA 1
ATOM 1917 C C . LEU A 1 238 ? -2.936 5.166 -9.011 1.00 93.94 238 LEU A C 1
ATOM 1919 O O . LEU A 1 238 ? -2.021 5.325 -9.813 1.00 93.94 238 LEU A O 1
ATOM 1923 N N . TYR A 1 239 ? -3.497 3.984 -8.762 1.00 93.00 239 TYR A N 1
ATOM 1924 C CA . TYR A 1 239 ? -3.210 2.748 -9.492 1.00 93.00 239 TYR A CA 1
ATOM 1925 C C . TYR A 1 239 ? -4.444 2.381 -10.327 1.00 93.00 239 TYR A C 1
ATOM 1927 O O . TYR A 1 239 ? -5.544 2.383 -9.776 1.00 93.00 239 TYR A O 1
ATOM 1935 N N . VAL A 1 240 ? -4.254 2.096 -11.620 1.00 90.38 240 VAL A N 1
ATOM 1936 C CA . VAL A 1 240 ? -5.294 1.719 -12.601 1.00 90.38 240 VAL A CA 1
ATOM 1937 C C . VAL A 1 240 ? -4.894 0.445 -13.330 1.00 90.38 240 VAL A C 1
ATOM 1939 O O . VAL A 1 240 ? -3.706 0.349 -13.724 1.00 90.38 240 VAL A O 1
#

Foldseek 3Di:
DDDPLLVVLLQLLQQLQVVCVVVVHDSVLRAFSCCSVDPVNLVVDDPSSVVSSVVSVVCCVVPPPVQDDDDDDQQPAALVNVLVVQVVCCVVPVDRHAAEADALLSHHFPDPPDDSLVSSLVRLQSQLVSCVVRVHHYHHHDDFPPVCLLADDAPVRVVSRPNCVPRDQWDKDKDFPPSDDDPPDDPVNSSVVSVVLVVVCVVCLVVQHWTKMKMWTRHHNPDDTDIDIWTARPRSRYTD

Radius of gyration: 20.5 Å; chains: 1; bounding box: 46×52×47 Å

InterPro domains:
  IPR007694 DNA helicase, DnaB-like, C-terminal [PF03796] (58-236)
  IPR027417 P-loop containing nucleoside triphosphate hydrolase [G3DSA:3.40.50.300] (1-240)
  IPR027417 P-loop containing nucleoside triphosphate hydrolase [SSF52540] (54-227)

Sequence (240 aa):
EMSRYELIAKLISRKTAETCINEGLSLQYAKSNLGISDFTRYAKYNETEKNLIMRCFEDFGNQAAEHLFIKEGIGNIGTEEIKKALVDHINRTNETPVIIVDYAQIVAAADSRSTDKQNMDKNIVELKRISRDFNTPVIAISSFNRDNYTEPVSMKAFKESGAIEYTSDVLIGLQYYGMSYIKGEKEAARLERIRELYENNKRYAAEGKSVRIHLRVLKNRSGRKDDTGFNYYPMFNLYV

Organism: NCBI:txid40841